Protein AF-A0A7S1A9F2-F1 (afdb_monomer_lite)

Sequence (262 aa):
MRLRWRLSLAFILLQSLQWFPRGLAARVLTDTEDDGGAQGRLPWLNVSDLDALEVPGVAVDVPYRSALQELFTFPERRPFMTNLLVATVKTSFADVVVQVSLKVGASKVFDLRRTVVFALFGFLYIGVVEWLIYVRFFSWMCPHAVAFANEPWDLKLDDSFGQMDLAKQILFDNLVHYTCIYYPVFYTLKGLIQGGRVSVVEGLQQYARHFTEDNLLVWAIWLPGDVIVFSVPMWLRMLVNHGISFMWTMMLSYLRGDLENK

Secondary structure (DSSP, 8-state):
--SSHHHHHHHHHHHHGGGS-TTHHHHTTS------------TT--HHHHHTTPPTTTS-----SSHHHHHHTHHHH-HHHHHHHHHHHHHHHHHHHHHHHHHTTS-PPP-HHHHHHHHHHIIIIIIIIHHIIIIIIHHHH-TTHHHHHHS-HHHHTT-HHHHHHHHHHHHHIIIIIIIIIIHHHHHHHHHHHTT----HHHHHHHHHHTHHHHHHHHHHHHHHHHHHHHHS-HHHHHHHHHHHHHHHHHHHHHHHHHHT--

Structure (mmCIF, N/CA/C/O backbone):
data_AF-A0A7S1A9F2-F1
#
_entry.id   AF-A0A7S1A9F2-F1
#
loop_
_atom_site.group_PDB
_atom_site.id
_atom_site.type_symbol
_atom_site.label_atom_id
_atom_site.label_alt_id
_atom_site.label_comp_id
_atom_site.label_asym_id
_atom_site.label_entity_id
_atom_site.label_seq_id
_atom_site.pdbx_PDB_ins_code
_atom_site.Cartn_x
_atom_site.Cartn_y
_atom_site.Cartn_z
_atom_site.occupancy
_atom_site.B_iso_or_equiv
_atom_site.auth_seq_id
_atom_site.auth_comp_id
_atom_site.auth_asym_id
_atom_site.auth_atom_id
_atom_site.pdbx_PDB_model_num
ATOM 1 N N . MET A 1 1 ? -27.576 22.612 12.116 1.00 41.78 1 MET A N 1
ATOM 2 C CA . MET A 1 1 ? -26.406 22.022 12.819 1.00 41.78 1 MET A CA 1
ATOM 3 C C . MET A 1 1 ? -25.889 20.707 12.182 1.00 41.78 1 MET A C 1
ATOM 5 O O . MET A 1 1 ? -25.328 19.875 12.879 1.00 41.78 1 MET A O 1
ATOM 9 N N . ARG A 1 2 ? -26.031 20.507 10.855 1.00 39.06 2 ARG A N 1
ATOM 10 C CA . ARG A 1 2 ? -25.594 19.292 10.117 1.00 39.06 2 ARG A CA 1
ATOM 11 C C . ARG A 1 2 ? -24.382 19.520 9.191 1.00 39.06 2 ARG A C 1
ATOM 13 O O . ARG A 1 2 ? -23.895 18.578 8.584 1.00 39.06 2 ARG A O 1
ATOM 20 N N . LEU A 1 3 ? -23.875 20.754 9.110 1.00 32.38 3 LEU A N 1
ATOM 21 C CA . LEU A 1 3 ? -22.853 21.155 8.133 1.00 32.38 3 LEU A CA 1
ATOM 22 C C . LEU A 1 3 ? -21.403 21.075 8.660 1.00 32.38 3 LEU A C 1
ATOM 24 O O . LEU A 1 3 ? -20.472 21.058 7.866 1.00 32.38 3 LEU A O 1
ATOM 28 N N . ARG A 1 4 ? -21.190 20.950 9.982 1.00 36.59 4 ARG A N 1
ATOM 29 C CA . ARG A 1 4 ? -19.835 20.897 10.581 1.00 36.59 4 ARG A CA 1
ATOM 30 C C . ARG A 1 4 ? -19.111 19.552 10.385 1.00 36.59 4 ARG A C 1
ATOM 32 O O . ARG A 1 4 ? -17.893 19.524 10.450 1.00 36.59 4 ARG A O 1
ATOM 39 N N . TRP A 1 5 ? -19.828 18.466 10.074 1.00 36.69 5 TRP A N 1
ATOM 40 C CA . TRP A 1 5 ? -19.262 17.111 9.929 1.00 36.69 5 TRP A CA 1
ATOM 41 C C . TRP A 1 5 ? -18.556 16.856 8.591 1.00 36.69 5 TRP A C 1
ATOM 43 O O . TRP A 1 5 ? -17.644 16.038 8.528 1.00 36.69 5 TRP A O 1
ATOM 53 N N . ARG A 1 6 ? -18.941 17.573 7.526 1.00 42.41 6 ARG A N 1
ATOM 54 C CA . ARG A 1 6 ? -18.273 17.473 6.214 1.00 42.41 6 ARG A CA 1
ATOM 55 C C . ARG A 1 6 ? -16.871 18.081 6.231 1.00 42.41 6 ARG A C 1
ATOM 57 O O . ARG A 1 6 ? -16.019 17.666 5.457 1.00 42.41 6 ARG A O 1
ATOM 64 N N . LEU A 1 7 ? -16.633 19.021 7.144 1.00 37.59 7 LEU A N 1
ATOM 65 C CA . LEU A 1 7 ? -15.351 19.695 7.261 1.00 37.59 7 LEU A CA 1
ATOM 66 C C . LEU A 1 7 ? -14.318 18.843 7.998 1.00 37.59 7 LEU A C 1
ATOM 68 O O . LEU A 1 7 ? -13.168 18.935 7.634 1.00 37.59 7 LEU A O 1
ATOM 72 N N . SER A 1 8 ? -14.670 17.968 8.945 1.00 43.78 8 SER A N 1
ATOM 73 C CA . SER A 1 8 ? -13.662 17.235 9.739 1.00 43.78 8 SER A CA 1
ATOM 74 C C . SER A 1 8 ? -12.896 16.160 8.955 1.00 43.78 8 SER A C 1
ATOM 76 O O . SER A 1 8 ? -11.691 16.031 9.129 1.00 43.78 8 SER A O 1
ATOM 78 N N . LEU A 1 9 ? -13.561 15.431 8.053 1.00 39.44 9 LEU A N 1
ATOM 79 C CA . LEU A 1 9 ? -12.912 14.444 7.172 1.00 39.44 9 LEU A CA 1
ATOM 80 C C . LEU A 1 9 ? -12.080 15.133 6.085 1.00 39.44 9 LEU A C 1
ATOM 82 O O . LEU A 1 9 ? -10.932 14.764 5.855 1.00 39.44 9 LEU A O 1
ATOM 86 N N . ALA A 1 10 ? -12.633 16.195 5.490 1.00 38.78 10 ALA A N 1
ATOM 87 C CA . ALA A 1 10 ? -11.897 17.051 4.571 1.00 38.78 10 ALA A CA 1
ATOM 88 C C . ALA A 1 10 ? -10.712 17.729 5.267 1.00 38.78 10 ALA A C 1
ATOM 90 O O . ALA A 1 10 ? -9.678 17.859 4.644 1.00 38.78 10 ALA A O 1
ATOM 91 N N . PHE A 1 11 ? -10.827 18.109 6.543 1.00 38.91 11 PHE A N 1
ATOM 92 C CA . PHE A 1 11 ? -9.789 18.784 7.325 1.00 38.91 11 PHE A CA 1
ATOM 93 C C . PHE A 1 11 ? -8.652 17.843 7.716 1.00 38.91 11 PHE A C 1
ATOM 95 O O . PHE A 1 11 ? -7.506 18.258 7.650 1.00 38.91 11 PHE A O 1
ATOM 102 N N . ILE A 1 12 ? -8.933 16.579 8.048 1.00 46.31 12 ILE A N 1
ATOM 103 C CA . ILE A 1 12 ? -7.890 15.569 8.294 1.00 46.31 12 ILE A CA 1
ATOM 104 C C . ILE A 1 12 ? -7.143 15.248 6.988 1.00 46.31 12 ILE A C 1
ATOM 106 O O . ILE A 1 12 ? -5.915 15.231 6.980 1.00 46.31 12 ILE A O 1
ATOM 110 N N . LEU A 1 13 ? -7.861 15.116 5.865 1.00 41.31 13 LEU A N 1
ATOM 111 C CA . LEU A 1 13 ? -7.251 14.949 4.538 1.00 41.31 13 LEU A CA 1
ATOM 112 C C . LEU A 1 13 ? -6.506 16.220 4.073 1.00 41.31 13 LEU A C 1
ATOM 114 O O . LEU A 1 13 ? -5.415 16.135 3.513 1.00 41.31 13 LEU A O 1
ATOM 118 N N . LEU A 1 14 ? -7.035 17.410 4.370 1.00 38.06 14 LEU A N 1
ATOM 119 C CA . LEU A 1 14 ? -6.396 18.704 4.113 1.00 38.06 14 LEU A CA 1
ATOM 120 C C . LEU A 1 14 ? -5.155 18.895 4.982 1.00 38.06 14 LEU A C 1
ATOM 122 O O . LEU A 1 14 ? -4.194 19.470 4.496 1.00 38.06 14 LEU A O 1
ATOM 126 N N . GLN A 1 15 ? -5.136 18.410 6.225 1.00 36.72 15 GLN A N 1
ATOM 127 C CA . GLN A 1 15 ? -3.958 18.476 7.093 1.00 36.72 15 GLN A CA 1
ATOM 128 C C . GLN A 1 15 ? -2.834 17.553 6.613 1.00 36.72 15 GLN A C 1
ATOM 130 O O . GLN A 1 15 ? -1.675 17.954 6.672 1.00 36.72 15 GLN A O 1
ATOM 135 N N . SER A 1 16 ? -3.144 16.394 6.020 1.00 38.16 16 SER A N 1
ATOM 136 C CA . SER A 1 16 ? -2.140 15.608 5.279 1.00 38.16 16 SER A CA 1
ATOM 137 C C . SER A 1 16 ? -1.679 16.283 3.976 1.00 38.16 16 SER A C 1
ATOM 139 O O . SER A 1 16 ? -0.540 16.099 3.559 1.00 38.16 16 SER A O 1
ATOM 141 N N . LEU A 1 17 ? -2.517 17.129 3.364 1.00 33.00 17 LEU A N 1
ATOM 142 C CA . LEU A 1 17 ? -2.184 17.956 2.194 1.00 33.00 17 LEU A CA 1
ATOM 143 C C . LEU A 1 17 ? -1.463 19.275 2.547 1.00 33.00 17 LEU A C 1
ATOM 145 O O . LEU A 1 17 ? -1.000 19.973 1.653 1.00 33.00 17 LEU A O 1
ATOM 149 N N . GLN A 1 18 ? -1.322 19.644 3.824 1.00 31.33 18 GLN A N 1
ATOM 150 C CA . GLN A 1 18 ? -0.629 20.882 4.227 1.00 31.33 18 GLN A CA 1
ATOM 151 C C . GLN A 1 18 ? 0.899 20.811 4.067 1.00 31.33 18 GLN A C 1
ATOM 153 O O . GLN A 1 18 ? 1.564 21.844 4.115 1.00 31.33 18 GLN A O 1
ATOM 158 N N . TRP A 1 19 ? 1.441 19.618 3.806 1.00 35.00 19 TRP A N 1
ATOM 159 C CA . TRP A 1 19 ? 2.851 19.378 3.479 1.00 35.00 19 TRP A CA 1
ATOM 160 C C . TRP A 1 19 ? 3.163 19.472 1.971 1.00 35.00 19 TRP A C 1
ATOM 162 O O . TRP A 1 19 ? 4.293 19.227 1.553 1.00 35.00 19 TRP A O 1
ATOM 172 N N . PHE A 1 20 ? 2.184 19.842 1.136 1.00 31.92 20 PHE A N 1
ATOM 173 C CA . PHE A 1 20 ? 2.346 19.937 -0.318 1.00 31.92 20 PHE A CA 1
ATOM 174 C C . PHE A 1 20 ? 3.102 21.220 -0.737 1.00 31.92 20 PHE A C 1
ATOM 176 O O . PHE A 1 20 ? 2.749 22.316 -0.287 1.00 31.92 20 PHE A O 1
ATOM 183 N N . PRO A 1 21 ? 4.098 21.149 -1.643 1.00 33.22 21 PRO A N 1
ATOM 184 C CA . PRO A 1 21 ? 4.749 22.335 -2.195 1.00 33.22 21 PRO A CA 1
ATOM 185 C C . PRO A 1 21 ? 3.736 23.217 -2.940 1.00 33.22 21 PRO A C 1
ATOM 187 O O . PRO A 1 21 ? 3.105 22.787 -3.906 1.00 33.22 21 PRO A O 1
ATOM 190 N N . ARG A 1 22 ? 3.613 24.485 -2.527 1.00 34.59 22 ARG A N 1
ATOM 191 C CA . ARG A 1 22 ? 2.654 25.477 -3.065 1.00 34.59 22 ARG A CA 1
ATOM 192 C C . ARG A 1 22 ? 2.805 25.785 -4.568 1.00 34.59 22 ARG A C 1
ATOM 194 O O . ARG A 1 22 ? 1.961 26.476 -5.127 1.00 34.59 22 ARG A O 1
ATOM 201 N N . GLY A 1 23 ? 3.846 25.274 -5.229 1.00 33.78 23 GLY A N 1
ATOM 202 C CA . GLY A 1 23 ? 4.136 25.529 -6.644 1.00 33.78 23 GLY A CA 1
ATOM 203 C C . GLY A 1 23 ? 3.203 24.836 -7.646 1.00 33.78 23 GLY A C 1
ATOM 204 O O . GLY A 1 23 ? 3.145 25.267 -8.793 1.00 33.78 23 GLY A O 1
ATOM 205 N N . LEU A 1 24 ? 2.452 23.801 -7.244 1.00 35.72 24 LEU A N 1
ATOM 206 C CA . LEU A 1 24 ? 1.606 23.036 -8.176 1.00 35.72 24 LEU A CA 1
ATOM 207 C C . LEU A 1 24 ? 0.310 23.772 -8.570 1.00 35.72 24 LEU A C 1
ATOM 209 O O . LEU A 1 24 ? -0.165 23.618 -9.689 1.00 35.72 24 LEU A O 1
ATOM 213 N N . ALA A 1 25 ? -0.231 24.618 -7.686 1.00 33.03 25 ALA A N 1
ATOM 214 C CA . ALA A 1 25 ? -1.463 25.371 -7.951 1.00 33.03 25 ALA A CA 1
ATOM 215 C C . ALA A 1 25 ? -1.279 26.484 -9.001 1.00 33.03 25 ALA A C 1
ATOM 217 O O . ALA A 1 25 ? -2.242 26.887 -9.644 1.00 33.03 25 ALA A O 1
ATOM 218 N N . ALA A 1 26 ? -0.047 26.966 -9.193 1.00 32.66 26 ALA A N 1
ATOM 219 C CA . ALA A 1 26 ? 0.247 28.057 -10.118 1.00 32.66 26 ALA A CA 1
ATOM 220 C C . ALA A 1 26 ? 0.382 27.602 -11.583 1.00 32.66 26 ALA A C 1
ATOM 222 O O . ALA A 1 26 ? 0.171 28.413 -12.475 1.00 32.66 26 ALA A O 1
ATOM 223 N N . ARG A 1 27 ? 0.699 26.322 -11.840 1.00 38.97 27 ARG A N 1
ATOM 224 C CA . ARG A 1 27 ? 0.840 25.778 -13.207 1.00 38.97 27 ARG A CA 1
ATOM 225 C C . ARG A 1 27 ? -0.465 25.269 -13.817 1.00 38.97 27 ARG A C 1
ATOM 227 O O . ARG A 1 27 ? -0.588 25.238 -15.028 1.00 38.97 27 ARG A O 1
ATOM 234 N N . VAL A 1 28 ? -1.450 24.912 -12.993 1.00 38.84 28 VAL A N 1
ATOM 235 C CA . VAL A 1 28 ? -2.766 24.441 -13.471 1.00 38.84 28 VAL A CA 1
ATOM 236 C C . VAL A 1 28 ? -3.613 25.584 -14.050 1.00 38.84 28 VAL A C 1
ATOM 238 O O . VAL A 1 28 ? -4.540 25.340 -14.811 1.00 38.84 28 VAL A O 1
ATOM 241 N N . LEU A 1 29 ? -3.294 26.842 -13.729 1.00 35.78 29 LEU A N 1
ATOM 242 C CA . LEU A 1 29 ? -4.055 28.008 -14.192 1.00 35.78 29 LEU A CA 1
ATOM 243 C C . LEU A 1 29 ? -3.503 28.652 -15.475 1.00 35.78 29 LEU A C 1
ATOM 245 O O . LEU A 1 29 ? -4.074 29.642 -15.921 1.00 35.78 29 LEU A O 1
ATOM 249 N N . THR A 1 30 ? -2.414 28.135 -16.055 1.00 41.16 30 THR A N 1
ATOM 250 C CA . THR A 1 30 ? -1.749 28.765 -17.213 1.00 41.16 30 THR A CA 1
ATOM 251 C C . THR A 1 30 ? -1.893 28.018 -18.537 1.00 41.16 30 THR A C 1
ATOM 253 O O . THR A 1 30 ? -1.612 28.623 -19.562 1.00 41.16 30 THR A O 1
ATOM 256 N N . ASP A 1 31 ? -2.378 26.772 -18.551 1.00 40.28 31 ASP A N 1
ATOM 257 C CA . ASP A 1 31 ? -2.400 25.933 -19.768 1.00 40.28 31 ASP A CA 1
ATOM 258 C C . ASP A 1 31 ? -3.814 25.738 -20.353 1.00 40.28 31 ASP A C 1
ATOM 260 O O . ASP A 1 31 ? -4.145 24.686 -20.894 1.00 40.28 31 ASP A O 1
ATOM 264 N N . THR A 1 32 ? -4.678 26.755 -20.259 1.00 43.06 32 THR A N 1
ATOM 265 C CA . THR A 1 32 ? -5.979 26.762 -20.953 1.00 43.06 32 THR A CA 1
ATOM 266 C C . THR A 1 32 ? -5.953 27.661 -22.180 1.00 43.06 32 THR A C 1
ATOM 268 O O . THR A 1 32 ? -6.736 28.601 -22.237 1.00 43.06 32 THR A O 1
ATOM 271 N N . GLU A 1 33 ? -5.086 27.389 -23.153 1.00 42.94 33 GLU A N 1
ATOM 272 C CA . GLU A 1 33 ? -5.258 27.880 -24.524 1.00 42.94 33 GLU A CA 1
ATOM 273 C C . GLU A 1 33 ? -4.683 26.862 -25.532 1.00 42.94 33 GLU A C 1
ATOM 275 O O . GLU A 1 33 ? -3.535 26.441 -25.431 1.00 42.94 33 GLU A O 1
ATOM 280 N N . ASP A 1 34 ? -5.548 26.514 -26.486 1.00 42.94 34 ASP A N 1
ATOM 281 C CA . ASP A 1 34 ? -5.364 25.834 -27.776 1.00 42.94 34 ASP A CA 1
ATOM 282 C C . ASP A 1 34 ? -5.536 24.307 -27.995 1.00 42.94 34 ASP A C 1
ATOM 284 O O . ASP A 1 34 ? -4.910 23.439 -27.393 1.00 42.94 34 ASP A O 1
ATOM 288 N N . ASP A 1 35 ? -6.393 24.077 -29.004 1.00 43.03 35 ASP A N 1
ATOM 289 C CA . ASP A 1 35 ? -6.530 22.986 -29.975 1.00 43.03 35 ASP A CA 1
ATOM 290 C C . ASP A 1 35 ? -7.232 21.649 -29.646 1.00 43.03 35 ASP A C 1
ATOM 292 O O . ASP A 1 35 ? -6.655 20.619 -29.311 1.00 43.03 35 ASP A O 1
ATOM 296 N N . GLY A 1 36 ? -8.542 21.640 -29.940 1.00 44.19 36 GLY A N 1
ATOM 297 C CA . GLY A 1 36 ? -9.021 21.075 -31.212 1.00 44.19 36 GLY A CA 1
ATOM 298 C C . GLY A 1 36 ? -8.914 19.559 -31.426 1.00 44.19 36 GLY A C 1
ATOM 299 O O . GLY A 1 36 ? -8.034 19.081 -32.133 1.00 44.19 36 GLY A O 1
ATOM 300 N N . GLY A 1 37 ? -9.910 18.795 -30.965 1.00 33.41 37 GLY A N 1
ATOM 301 C CA . GLY A 1 37 ? -10.076 17.399 -31.386 1.00 33.41 37 GLY A CA 1
ATOM 302 C C . GLY A 1 37 ? -11.261 16.699 -30.732 1.00 33.41 37 GLY A C 1
ATOM 303 O O . GLY A 1 37 ? -11.268 16.436 -29.534 1.00 33.41 37 GLY A O 1
ATOM 304 N N . ALA A 1 38 ? -12.286 16.390 -31.524 1.00 46.47 38 ALA A N 1
ATOM 305 C CA . ALA A 1 38 ? -13.518 15.761 -31.072 1.00 46.47 38 ALA A CA 1
ATOM 306 C C . ALA A 1 38 ? -13.292 14.355 -30.480 1.00 46.47 38 ALA A C 1
ATOM 308 O O . ALA A 1 38 ? -13.023 13.396 -31.199 1.00 46.47 38 ALA A O 1
ATOM 309 N N . GLN A 1 39 ? -13.514 14.211 -29.175 1.00 39.78 39 GLN A N 1
ATOM 310 C CA . GLN A 1 39 ? -13.871 12.945 -28.537 1.00 39.78 39 GLN A CA 1
ATOM 311 C C . GLN A 1 39 ? -14.808 13.259 -27.378 1.00 39.78 39 GLN A C 1
ATOM 313 O O . GLN A 1 39 ? -14.439 13.986 -26.461 1.00 39.78 39 GLN A O 1
ATOM 318 N N . GLY A 1 40 ? -16.035 12.736 -27.442 1.00 39.56 40 GLY A N 1
ATOM 319 C CA . GLY A 1 40 ? -17.038 12.886 -26.391 1.00 39.56 40 GLY A CA 1
ATOM 320 C C . GLY A 1 40 ? -16.535 12.307 -25.070 1.00 39.56 40 GLY A C 1
ATOM 321 O O . GLY A 1 40 ? -16.715 11.125 -24.799 1.00 39.56 40 GLY A O 1
ATOM 322 N N . ARG A 1 41 ? -15.886 13.144 -24.260 1.00 41.22 41 ARG A N 1
ATOM 323 C CA . ARG A 1 41 ? -15.485 12.855 -22.883 1.00 41.22 41 ARG A CA 1
ATOM 324 C C . ARG A 1 41 ? -16.373 13.663 -21.952 1.00 41.22 41 ARG A C 1
ATOM 326 O O . ARG A 1 41 ? -16.668 14.828 -22.208 1.00 41.22 41 ARG A O 1
ATOM 333 N N . LEU A 1 42 ? -16.823 13.021 -20.881 1.00 44.06 42 LEU A N 1
ATOM 334 C CA . LEU A 1 42 ? -17.590 13.665 -19.822 1.00 44.06 42 LEU A CA 1
ATOM 335 C C . LEU A 1 42 ? -16.733 14.804 -19.219 1.00 44.06 42 LEU A C 1
ATOM 337 O O . LEU A 1 42 ? -15.655 14.524 -18.701 1.00 44.06 42 LEU A O 1
ATOM 341 N N . PRO A 1 43 ? -17.180 16.072 -19.271 1.00 45.88 43 PRO A N 1
ATOM 342 C CA . PRO A 1 43 ? -16.323 17.256 -19.099 1.00 45.88 43 PRO A CA 1
ATOM 343 C C . PRO A 1 43 ? -15.828 17.527 -17.665 1.00 45.88 43 PRO A C 1
ATOM 345 O O . PRO A 1 43 ? -15.232 18.566 -17.411 1.00 45.88 43 PRO A O 1
ATOM 348 N N . TRP A 1 44 ? -16.074 16.625 -16.714 1.00 53.88 44 TRP A N 1
ATOM 349 C CA . TRP A 1 44 ? -15.727 16.802 -15.296 1.00 53.88 44 TRP A CA 1
ATOM 350 C C . TRP A 1 44 ? -14.744 15.750 -14.754 1.00 53.88 44 TRP A C 1
ATOM 352 O O . TRP A 1 44 ? -14.365 15.817 -13.589 1.00 53.88 44 TRP A O 1
ATOM 362 N N . LEU A 1 45 ? -14.308 14.799 -15.587 1.00 44.22 45 LEU A N 1
ATOM 363 C CA . LEU A 1 45 ? -13.230 13.851 -15.283 1.00 44.22 45 LEU A CA 1
ATOM 364 C C . LEU A 1 45 ? -12.306 13.788 -16.498 1.00 44.22 45 LEU A C 1
ATOM 366 O O . LEU A 1 45 ? -12.459 12.930 -17.371 1.00 44.22 45 LEU A O 1
ATOM 370 N N . ASN A 1 46 ? -11.370 14.731 -16.585 1.00 49.34 46 ASN A N 1
ATOM 371 C CA . ASN A 1 46 ? -10.353 14.670 -17.618 1.00 49.34 46 ASN A CA 1
ATOM 372 C C . ASN A 1 46 ? -9.329 13.606 -17.204 1.00 49.34 46 ASN A C 1
ATOM 374 O O . ASN A 1 46 ? -8.581 13.781 -16.248 1.00 49.34 46 ASN A O 1
ATOM 378 N N . VAL A 1 47 ? -9.339 12.457 -17.885 1.00 54.25 47 VAL A N 1
ATOM 379 C CA . VAL A 1 47 ? -8.428 11.330 -17.597 1.00 54.25 47 VAL A CA 1
ATOM 380 C C . VAL A 1 47 ? -6.958 11.767 -17.682 1.00 54.25 47 VAL A C 1
ATOM 382 O O . VAL A 1 47 ? -6.130 11.248 -16.944 1.00 54.25 47 VAL A O 1
ATOM 385 N N . SER A 1 48 ? -6.655 12.790 -18.484 1.00 58.09 48 SER A N 1
ATOM 386 C CA . SER A 1 48 ? -5.327 13.410 -18.578 1.00 58.09 48 SER A CA 1
ATOM 387 C C . SER A 1 48 ? -4.805 13.971 -17.250 1.00 58.09 48 SER A C 1
ATOM 389 O O . SER A 1 48 ? -3.600 13.982 -17.025 1.00 58.09 48 SER A O 1
ATOM 391 N N . ASP A 1 49 ? -5.687 14.402 -16.344 1.00 64.12 49 ASP A N 1
ATOM 392 C CA . ASP A 1 49 ? -5.273 14.901 -15.025 1.00 64.12 49 ASP A CA 1
ATOM 393 C C . ASP A 1 49 ? -4.870 13.750 -14.092 1.00 64.12 49 ASP A C 1
ATOM 395 O O . ASP A 1 49 ? -4.086 13.939 -13.161 1.00 64.12 49 ASP A O 1
ATOM 399 N N . LEU A 1 50 ? -5.381 12.540 -14.348 1.00 60.19 50 LEU A N 1
ATOM 400 C CA . LEU A 1 50 ? -4.941 11.325 -13.661 1.00 60.19 50 LEU A CA 1
ATOM 401 C C . LEU A 1 50 ? -3.603 10.833 -14.222 1.00 60.19 50 LEU A C 1
ATOM 403 O O . LEU A 1 50 ? -2.779 10.346 -13.452 1.00 60.19 50 LEU A O 1
ATOM 407 N N . ASP A 1 51 ? -3.350 11.041 -15.517 1.00 61.09 51 ASP A N 1
ATOM 408 C CA . ASP A 1 51 ? -2.055 10.752 -16.149 1.00 61.09 51 ASP A CA 1
ATOM 409 C C . ASP A 1 51 ? -0.931 11.615 -15.540 1.00 61.09 51 ASP A C 1
ATOM 411 O O . ASP A 1 51 ? 0.203 11.163 -15.402 1.00 61.09 51 ASP A O 1
ATOM 415 N N . ALA A 1 52 ? -1.241 12.824 -15.053 1.00 63.38 52 ALA A N 1
ATOM 416 C CA . ALA A 1 52 ? -0.285 13.669 -14.325 1.00 63.38 52 ALA A CA 1
ATOM 417 C C . ALA A 1 52 ? 0.177 13.080 -12.969 1.00 63.38 52 ALA A C 1
ATOM 419 O O . ALA A 1 52 ? 1.172 13.538 -12.391 1.00 63.38 52 ALA A O 1
ATOM 420 N N . LEU A 1 53 ? -0.541 12.080 -12.439 1.00 65.69 53 LEU A N 1
ATOM 421 C CA . LEU A 1 53 ? -0.161 11.329 -11.238 1.00 65.69 53 LEU A CA 1
ATOM 422 C C . LEU A 1 53 ? 0.687 10.088 -11.552 1.00 65.69 53 LEU A C 1
ATOM 424 O O . LEU A 1 53 ? 1.200 9.464 -10.615 1.00 65.69 53 LEU A O 1
ATOM 428 N N . GLU A 1 54 ? 0.851 9.731 -12.826 1.00 68.94 54 GLU A N 1
ATOM 429 C CA . GLU A 1 54 ? 1.700 8.621 -13.245 1.00 68.94 54 GLU A CA 1
ATOM 430 C C . GLU A 1 54 ? 3.171 9.059 -13.300 1.00 68.94 54 GLU A C 1
ATOM 432 O O . GLU A 1 54 ? 3.523 10.151 -13.751 1.00 68.94 54 GLU A O 1
ATOM 437 N N . VAL A 1 55 ? 4.057 8.209 -12.777 1.00 74.75 55 VAL A N 1
ATOM 438 C CA . VAL A 1 55 ? 5.510 8.417 -12.837 1.00 74.75 55 VAL A CA 1
ATOM 439 C C . VAL A 1 55 ? 6.047 7.642 -14.049 1.00 74.75 55 VAL A C 1
ATOM 441 O O . VAL A 1 55 ? 5.631 6.498 -14.257 1.00 74.75 55 VAL A O 1
ATOM 444 N N . PRO A 1 56 ? 6.961 8.217 -14.857 1.00 78.00 56 PRO A N 1
ATOM 445 C CA . PRO A 1 56 ? 7.560 7.504 -15.983 1.00 78.00 56 PRO A CA 1
ATOM 446 C C . PRO A 1 56 ? 8.171 6.163 -15.550 1.00 78.00 56 PRO A C 1
ATOM 448 O O . PRO A 1 56 ? 8.858 6.093 -14.533 1.00 78.00 56 PRO A O 1
ATOM 451 N N . GLY A 1 57 ? 7.920 5.098 -16.316 1.00 76.38 57 GLY A N 1
ATOM 452 C CA . GLY A 1 57 ? 8.399 3.743 -16.006 1.00 76.38 57 GLY A CA 1
ATOM 453 C C . GLY A 1 57 ? 7.505 2.931 -15.056 1.00 76.38 57 GLY A C 1
ATOM 454 O O . GLY A 1 57 ? 7.857 1.800 -14.720 1.00 76.38 57 GLY A O 1
ATOM 455 N N . VAL A 1 58 ? 6.359 3.483 -14.635 1.00 81.88 58 VAL A N 1
ATOM 456 C CA . VAL A 1 58 ? 5.322 2.754 -13.882 1.00 81.88 58 VAL A CA 1
ATOM 457 C C . VAL A 1 58 ? 4.325 2.075 -14.820 1.00 81.88 58 VAL A C 1
ATOM 459 O O . VAL A 1 58 ? 4.058 0.892 -14.649 1.00 81.88 58 VAL A O 1
ATOM 462 N N . ALA A 1 59 ? 3.769 2.809 -15.787 1.00 86.19 59 ALA A N 1
ATOM 463 C CA . ALA A 1 59 ? 2.851 2.270 -16.789 1.00 86.19 59 ALA A CA 1
ATOM 464 C C . ALA A 1 59 ? 3.623 1.669 -17.973 1.00 86.19 59 ALA A C 1
ATOM 466 O O . ALA A 1 59 ? 4.682 2.173 -18.356 1.00 86.19 59 ALA A O 1
ATOM 467 N N . VAL A 1 60 ? 3.083 0.595 -18.550 1.00 86.44 60 VAL A N 1
ATOM 468 C CA . VAL A 1 60 ? 3.669 -0.118 -19.689 1.00 86.44 60 VAL A CA 1
ATOM 469 C C . VAL A 1 60 ? 2.711 -0.055 -20.874 1.00 86.44 60 VAL A C 1
ATOM 471 O O . VAL A 1 60 ? 1.560 -0.487 -20.786 1.00 86.44 60 VAL A O 1
ATOM 474 N N . ASP A 1 61 ? 3.200 0.441 -22.009 1.00 85.06 61 ASP A N 1
ATOM 475 C CA . ASP A 1 61 ? 2.438 0.486 -23.257 1.00 85.06 61 ASP A CA 1
ATOM 476 C C . ASP A 1 61 ? 2.407 -0.891 -23.930 1.00 85.06 61 ASP A C 1
ATOM 478 O O . ASP A 1 61 ? 3.255 -1.239 -24.754 1.00 85.06 61 ASP A O 1
ATOM 482 N N . VAL A 1 62 ? 1.402 -1.695 -23.574 1.00 87.56 62 VAL A N 1
ATOM 483 C CA . VAL A 1 62 ? 1.201 -3.032 -24.148 1.00 87.56 62 VAL A CA 1
ATOM 484 C C . VAL A 1 62 ? 0.145 -2.998 -25.263 1.00 87.56 62 VAL A C 1
ATOM 486 O O . VAL A 1 62 ? -1.011 -2.639 -25.008 1.00 87.56 62 VAL A O 1
ATOM 489 N N . PRO A 1 63 ? 0.480 -3.397 -26.506 1.00 86.62 63 PRO A N 1
ATOM 490 C CA . PRO A 1 63 ? -0.498 -3.476 -27.584 1.00 86.62 63 PRO A CA 1
ATOM 491 C C . PRO A 1 63 ? -1.479 -4.634 -27.356 1.00 86.62 63 PRO A C 1
ATOM 493 O O . PRO A 1 63 ? -1.106 -5.719 -26.916 1.00 86.62 63 PRO A O 1
ATOM 496 N N . TYR A 1 64 ? -2.743 -4.431 -27.724 1.00 88.50 64 TYR A N 1
ATOM 497 C CA . TYR A 1 64 ? -3.805 -5.432 -27.615 1.00 88.50 64 TYR A CA 1
ATOM 498 C C . TYR A 1 64 ? -4.588 -5.510 -28.927 1.00 88.50 64 TYR A C 1
ATOM 500 O O . TYR A 1 64 ? -4.716 -4.525 -29.653 1.00 88.50 64 TYR A O 1
ATOM 508 N N . ARG A 1 65 ? -5.092 -6.703 -29.258 1.00 88.00 65 ARG A N 1
ATOM 509 C CA . ARG A 1 65 ? -5.869 -6.953 -30.487 1.00 88.00 65 ARG A CA 1
ATOM 510 C C . ARG A 1 65 ? -7.292 -7.442 -30.211 1.00 88.00 65 ARG A C 1
ATOM 512 O O . ARG A 1 65 ? -8.070 -7.605 -31.143 1.00 88.00 65 ARG A O 1
ATOM 519 N N . SER A 1 66 ? -7.630 -7.707 -28.950 1.00 92.94 66 SER A N 1
ATOM 520 C CA . SER A 1 66 ? -8.930 -8.244 -28.531 1.00 92.94 66 SER A CA 1
ATOM 521 C C . SER A 1 66 ? -9.369 -7.663 -27.188 1.00 92.94 66 SER A C 1
ATOM 523 O O . SER A 1 66 ? -8.525 -7.254 -26.393 1.00 92.94 66 SER A O 1
ATOM 525 N N . ALA A 1 67 ? -10.676 -7.692 -26.908 1.00 88.81 67 ALA A N 1
ATOM 526 C CA . ALA A 1 67 ? -11.244 -7.195 -25.650 1.00 88.81 67 ALA A CA 1
ATOM 527 C C . ALA A 1 67 ? -10.744 -7.968 -24.413 1.00 88.81 67 ALA A C 1
ATOM 529 O O . ALA A 1 67 ? -10.550 -7.386 -23.350 1.00 88.81 67 ALA A O 1
ATOM 530 N N . LEU A 1 68 ? -10.481 -9.275 -24.541 1.00 87.94 68 LEU A N 1
ATOM 531 C CA . LEU A 1 68 ? -9.876 -10.051 -23.452 1.00 87.94 68 LEU A CA 1
ATOM 532 C C . LEU A 1 68 ? -8.440 -9.605 -23.174 1.00 87.94 68 LEU A C 1
ATOM 534 O O . LEU A 1 68 ? -8.072 -9.418 -22.019 1.00 87.94 68 LEU A O 1
ATOM 538 N N . GLN A 1 69 ? -7.635 -9.401 -24.220 1.00 85.94 69 GLN A N 1
ATOM 539 C CA . GLN A 1 69 ? -6.281 -8.868 -24.054 1.00 85.94 69 GLN A CA 1
ATOM 540 C C . GLN A 1 69 ? -6.307 -7.457 -23.472 1.00 85.94 69 GLN A C 1
ATOM 542 O O . GLN A 1 69 ? -5.475 -7.145 -22.632 1.00 85.94 69 GLN A O 1
ATOM 547 N N . GLU A 1 70 ? -7.271 -6.629 -23.874 1.00 86.81 70 GLU A N 1
ATOM 548 C CA . GLU A 1 70 ? -7.475 -5.299 -23.305 1.00 86.81 70 GLU A CA 1
ATOM 549 C C . GLU A 1 70 ? -7.730 -5.363 -21.794 1.00 86.81 70 GLU A C 1
ATOM 551 O O . GLU A 1 70 ? -7.110 -4.622 -21.032 1.00 86.81 70 GLU A O 1
ATOM 556 N N . LEU A 1 71 ? -8.594 -6.281 -21.353 1.00 85.88 71 LEU A N 1
ATOM 557 C CA . LEU A 1 71 ? -8.892 -6.477 -19.938 1.00 85.88 71 LEU A CA 1
ATOM 558 C C . LEU A 1 71 ? -7.657 -6.937 -19.150 1.00 85.88 71 LEU A C 1
ATOM 560 O O . LEU A 1 71 ? -7.373 -6.388 -18.088 1.00 85.88 71 LEU A O 1
ATOM 564 N N . PHE A 1 72 ? -6.906 -7.916 -19.663 1.00 86.94 72 PHE A N 1
ATOM 565 C CA . PHE A 1 72 ? -5.742 -8.464 -18.959 1.00 86.94 72 PHE A CA 1
ATOM 566 C C . PHE A 1 72 ? -4.544 -7.511 -18.910 1.00 86.94 72 PHE A C 1
ATOM 568 O O . PHE A 1 72 ? -3.815 -7.526 -17.926 1.00 86.94 72 PHE A O 1
ATOM 575 N N . THR A 1 73 ? -4.355 -6.657 -19.919 1.00 88.81 73 THR A N 1
ATOM 576 C CA . THR A 1 73 ? -3.271 -5.655 -19.937 1.00 88.81 73 THR A CA 1
ATOM 577 C C . THR A 1 73 ? -3.681 -4.323 -19.310 1.00 88.81 73 THR A C 1
ATOM 579 O O . THR A 1 73 ? -2.885 -3.388 -19.256 1.00 88.81 73 THR A O 1
ATOM 582 N N . PHE A 1 74 ? -4.931 -4.182 -18.856 1.00 88.56 74 PHE A N 1
ATOM 583 C CA . PHE A 1 74 ? -5.408 -2.952 -18.223 1.00 88.56 74 PHE A CA 1
ATOM 584 C C . PHE A 1 74 ? -4.588 -2.552 -16.977 1.00 88.56 74 PHE A C 1
ATOM 586 O O . PHE A 1 74 ? -4.224 -1.379 -16.891 1.00 88.56 74 PHE A O 1
ATOM 593 N N . PRO A 1 75 ? -4.216 -3.475 -16.063 1.00 89.56 75 PRO A N 1
ATOM 594 C CA . PRO A 1 75 ? -3.362 -3.153 -14.918 1.00 89.56 75 PRO A CA 1
ATOM 595 C C . PRO A 1 75 ? -1.998 -2.576 -15.280 1.00 89.56 75 PRO A C 1
ATOM 597 O O . PRO A 1 75 ? -1.525 -1.663 -14.613 1.00 89.56 75 PRO A O 1
ATOM 600 N N . GLU A 1 76 ? -1.389 -3.091 -16.346 1.00 89.25 76 GLU A N 1
ATOM 601 C CA . GLU A 1 76 ? -0.071 -2.662 -16.819 1.00 89.25 76 GLU A CA 1
ATOM 602 C C . GLU A 1 76 ? -0.132 -1.273 -17.463 1.00 89.25 76 GLU A C 1
ATOM 604 O O . GLU A 1 76 ? 0.748 -0.444 -17.248 1.00 89.25 76 GLU A O 1
ATOM 609 N N . ARG A 1 77 ? -1.207 -0.998 -18.212 1.00 87.94 77 ARG A N 1
ATOM 610 C CA . ARG A 1 77 ? -1.394 0.265 -18.940 1.00 87.94 77 ARG A CA 1
ATOM 611 C C . ARG A 1 77 ? -1.911 1.401 -18.070 1.00 87.94 77 ARG A C 1
ATOM 613 O O . ARG A 1 77 ? -1.606 2.553 -18.339 1.00 87.94 77 ARG A O 1
ATOM 620 N N . ARG A 1 78 ? -2.756 1.092 -17.082 1.00 88.62 78 ARG A N 1
ATOM 621 C CA . ARG A 1 78 ? -3.421 2.068 -16.201 1.00 88.62 78 ARG A CA 1
ATOM 622 C C . ARG A 1 78 ? -3.294 1.641 -14.732 1.00 88.62 78 ARG A C 1
ATOM 624 O O . ARG A 1 78 ? -4.310 1.358 -14.077 1.00 88.62 78 ARG A O 1
ATOM 631 N N . PRO A 1 79 ? -2.065 1.574 -14.189 1.00 90.19 79 PRO A N 1
ATOM 632 C CA . PRO A 1 79 ? -1.817 1.061 -12.843 1.00 90.19 79 PRO A CA 1
ATOM 633 C C . PRO A 1 79 ? -2.469 1.926 -11.757 1.00 90.19 79 PRO A C 1
ATOM 635 O O . PRO A 1 79 ? -3.007 1.382 -10.792 1.00 90.19 79 PRO A O 1
ATOM 638 N N . PHE A 1 80 ? -2.538 3.251 -11.937 1.00 90.06 80 PHE A N 1
ATOM 639 C CA . PHE A 1 80 ? -3.218 4.138 -10.987 1.00 90.06 80 PHE A CA 1
ATOM 640 C C . PHE A 1 80 ? -4.730 3.881 -10.920 1.00 90.06 80 PHE A C 1
ATOM 642 O O . PHE A 1 80 ? -5.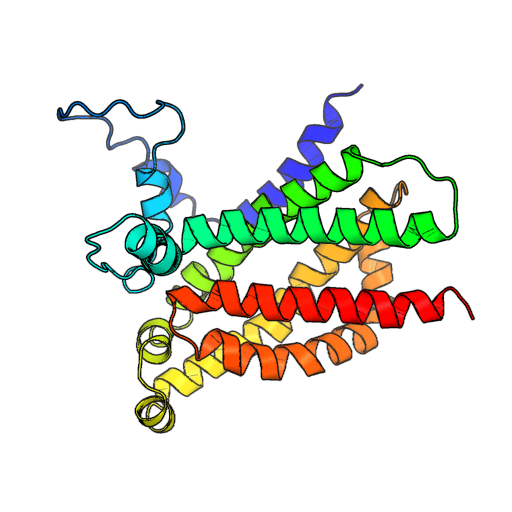303 3.725 -9.841 1.00 90.06 80 PHE A O 1
ATOM 649 N N . MET A 1 81 ? -5.393 3.788 -12.076 1.00 89.00 81 MET A N 1
ATOM 650 C CA . MET A 1 81 ? -6.832 3.501 -12.122 1.00 89.00 81 MET A CA 1
ATOM 651 C C . MET A 1 81 ? -7.135 2.120 -11.545 1.00 89.00 81 MET A C 1
ATOM 653 O O . MET A 1 81 ? -8.094 1.952 -10.792 1.00 89.00 81 MET A O 1
ATOM 657 N N . THR A 1 82 ? -6.292 1.141 -11.863 1.00 91.81 82 THR A N 1
ATOM 658 C CA . THR A 1 82 ? -6.399 -0.209 -11.310 1.00 91.81 82 THR A CA 1
ATOM 659 C C . THR A 1 82 ? -6.257 -0.187 -9.792 1.00 91.81 82 THR A C 1
ATOM 661 O O . THR A 1 82 ? -7.072 -0.800 -9.103 1.00 91.81 82 THR A O 1
ATOM 664 N N . ASN A 1 83 ? -5.304 0.582 -9.260 1.00 91.88 83 ASN A N 1
ATOM 665 C CA . ASN A 1 83 ? -5.144 0.791 -7.825 1.00 91.88 83 ASN A CA 1
ATOM 666 C C . ASN A 1 83 ? -6.422 1.347 -7.180 1.00 91.88 83 ASN A C 1
ATOM 668 O O . ASN A 1 83 ? -6.934 0.754 -6.232 1.00 91.88 83 ASN A O 1
ATOM 672 N N . LEU A 1 84 ? -6.980 2.437 -7.721 1.00 92.69 84 LEU A N 1
ATOM 673 C CA . LEU A 1 84 ? -8.215 3.048 -7.213 1.00 92.69 84 LEU A CA 1
ATOM 674 C C . LEU A 1 84 ? -9.385 2.056 -7.178 1.00 92.69 84 LEU A C 1
ATOM 676 O O . LEU A 1 84 ? -10.108 1.973 -6.179 1.00 92.69 84 LEU A O 1
ATOM 680 N N . LEU A 1 85 ? -9.576 1.306 -8.266 1.00 93.00 85 LEU A N 1
ATOM 681 C CA . LEU A 1 85 ? -10.658 0.333 -8.395 1.00 93.00 85 LEU A CA 1
ATOM 682 C C . LEU A 1 85 ? -10.489 -0.817 -7.404 1.00 93.00 85 LEU A C 1
ATOM 684 O O . LEU A 1 85 ? -11.408 -1.100 -6.633 1.00 93.00 85 LEU A O 1
ATOM 688 N N . VAL A 1 86 ? -9.311 -1.445 -7.383 1.00 93.56 86 VAL A N 1
ATOM 689 C CA . VAL A 1 86 ? -9.026 -2.579 -6.497 1.00 93.56 86 VAL A CA 1
ATOM 690 C C . VAL A 1 86 ? -9.122 -2.156 -5.039 1.00 93.56 86 VAL A C 1
ATOM 692 O O . VAL A 1 86 ? -9.777 -2.845 -4.263 1.00 93.56 86 VAL A O 1
ATOM 695 N N . ALA A 1 87 ? -8.562 -1.006 -4.662 1.00 91.31 87 ALA A N 1
ATOM 696 C CA . ALA A 1 87 ? -8.637 -0.490 -3.300 1.00 91.31 87 ALA A CA 1
ATOM 697 C C . ALA A 1 87 ? -10.089 -0.282 -2.839 1.00 91.31 87 ALA A C 1
ATOM 699 O O . ALA A 1 87 ? -10.472 -0.755 -1.768 1.00 91.31 87 ALA A O 1
ATOM 700 N N . THR A 1 88 ? -10.914 0.366 -3.666 1.00 92.00 88 THR A N 1
ATOM 701 C CA . THR A 1 88 ? -12.322 0.663 -3.353 1.00 92.00 88 THR A CA 1
ATOM 702 C C . THR A 1 88 ? -13.173 -0.606 -3.260 1.00 92.00 88 THR A C 1
ATOM 704 O O . THR A 1 88 ? -13.973 -0.772 -2.332 1.00 92.00 88 THR A O 1
ATOM 707 N N . VAL A 1 89 ? -13.005 -1.524 -4.217 1.00 93.12 89 VAL A N 1
ATOM 708 C CA . VAL A 1 89 ? -13.742 -2.795 -4.245 1.00 93.12 89 VAL A CA 1
ATOM 709 C C . VAL A 1 89 ? -13.304 -3.686 -3.085 1.00 93.12 89 VAL A C 1
ATOM 711 O O . VAL A 1 89 ? -14.156 -4.213 -2.378 1.00 93.12 89 VAL A O 1
ATOM 714 N N . LYS A 1 90 ? -11.998 -3.799 -2.816 1.00 90.88 90 LYS A N 1
ATOM 715 C CA . LYS A 1 90 ? -11.447 -4.593 -1.706 1.00 90.88 90 LYS A CA 1
ATOM 716 C C . LYS A 1 90 ? -12.023 -4.158 -0.364 1.00 90.88 90 LYS A C 1
ATOM 718 O O . LYS A 1 90 ? -12.485 -5.004 0.397 1.00 90.88 90 LYS A O 1
ATOM 723 N N . THR A 1 91 ? -11.990 -2.863 -0.046 1.00 86.19 91 THR A N 1
ATOM 724 C CA . THR A 1 91 ? -12.428 -2.389 1.277 1.00 86.19 91 THR A CA 1
ATOM 725 C C . THR A 1 91 ? -13.933 -2.500 1.467 1.00 86.19 91 THR A C 1
ATOM 727 O O . THR A 1 91 ? -14.381 -2.886 2.545 1.00 86.19 91 THR A O 1
ATOM 730 N N . SER A 1 92 ? -14.719 -2.198 0.430 1.00 88.50 92 SER A N 1
ATOM 731 C CA . SER A 1 92 ? -16.172 -2.373 0.473 1.00 88.50 92 SER A CA 1
ATOM 732 C C . SER A 1 92 ? -16.557 -3.850 0.577 1.00 88.50 92 SER A C 1
ATOM 734 O O . SER A 1 92 ? -17.403 -4.201 1.398 1.00 88.50 92 SER A O 1
ATOM 736 N N . PHE A 1 93 ? -15.888 -4.730 -0.172 1.00 89.00 93 PHE A N 1
ATOM 737 C CA . PHE A 1 93 ? -16.098 -6.173 -0.098 1.00 89.00 93 PHE A CA 1
ATOM 738 C C . PHE A 1 93 ? -15.725 -6.741 1.275 1.00 89.00 93 PHE A C 1
ATOM 740 O O . PHE A 1 93 ? -16.511 -7.488 1.855 1.00 89.00 93 PHE A O 1
ATOM 747 N N . ALA A 1 94 ? -14.579 -6.345 1.834 1.00 83.56 94 ALA A N 1
ATOM 748 C CA . ALA A 1 94 ? -14.165 -6.756 3.173 1.00 83.56 94 ALA A CA 1
ATOM 749 C C . ALA A 1 94 ? -15.212 -6.369 4.232 1.00 83.56 94 ALA A C 1
ATOM 751 O O . ALA A 1 94 ? -15.559 -7.187 5.084 1.00 83.56 94 ALA A O 1
ATOM 752 N N . ASP A 1 95 ? -15.778 -5.161 4.148 1.00 83.56 95 ASP A N 1
ATOM 753 C CA . ASP A 1 95 ? -16.853 -4.747 5.049 1.00 83.56 95 ASP A CA 1
ATOM 754 C C . ASP A 1 95 ? -18.118 -5.600 4.882 1.00 83.56 95 ASP A C 1
ATOM 756 O O . ASP A 1 95 ? -18.689 -6.040 5.881 1.00 83.56 95 ASP A O 1
ATOM 760 N N . VAL A 1 96 ? -18.536 -5.879 3.642 1.00 86.19 96 VAL A N 1
ATOM 761 C CA . VAL A 1 96 ? -19.694 -6.744 3.359 1.00 86.19 96 VAL A CA 1
ATOM 762 C C . VAL A 1 96 ? -19.493 -8.132 3.959 1.00 86.19 96 VAL A C 1
ATOM 764 O O . VAL A 1 96 ? -20.389 -8.624 4.645 1.00 86.19 96 VAL A O 1
ATOM 767 N N . VAL A 1 97 ? -18.321 -8.742 3.757 1.00 84.12 97 VAL A N 1
ATOM 768 C CA . VAL A 1 97 ? -17.987 -10.056 4.324 1.00 84.12 97 VAL A CA 1
ATOM 769 C C . VAL A 1 97 ? -18.094 -10.022 5.846 1.00 84.12 97 VAL A C 1
ATOM 771 O O . VAL A 1 97 ? -18.789 -10.852 6.422 1.00 84.12 97 VAL A O 1
ATOM 774 N N . VAL A 1 98 ? -17.504 -9.022 6.507 1.00 78.69 98 VAL A N 1
ATOM 775 C CA . VAL A 1 98 ? -17.590 -8.878 7.969 1.00 78.69 98 VAL A CA 1
ATOM 776 C C . VAL A 1 98 ? -19.039 -8.683 8.432 1.00 78.69 98 VAL A C 1
ATOM 778 O O . VAL A 1 98 ? -19.453 -9.286 9.421 1.00 78.69 98 VAL A O 1
ATOM 781 N N . GLN A 1 99 ? -19.842 -7.867 7.737 1.00 77.50 99 GLN A N 1
ATOM 782 C CA . GLN A 1 99 ? -21.263 -7.687 8.067 1.00 77.50 99 GLN A CA 1
ATOM 783 C C . GLN A 1 99 ? -22.056 -8.987 7.941 1.00 77.50 99 GLN A C 1
ATOM 785 O O . GLN A 1 99 ? -22.916 -9.248 8.778 1.00 77.50 99 GLN A O 1
ATOM 790 N N . VAL A 1 100 ? -21.790 -9.789 6.910 1.00 82.44 100 VAL A N 1
ATOM 791 C CA . VAL A 1 100 ? -22.449 -11.082 6.708 1.00 82.44 100 VAL A CA 1
ATOM 792 C C . VAL A 1 100 ? -22.013 -12.072 7.785 1.00 82.44 100 VAL A C 1
ATOM 794 O O . VAL A 1 100 ? -22.877 -12.660 8.430 1.00 82.44 100 VAL A O 1
ATOM 797 N N . SER A 1 101 ? -20.714 -12.189 8.062 1.00 75.25 101 SER A N 1
ATOM 798 C CA . SER A 1 101 ? -20.184 -13.098 9.086 1.00 75.25 101 SER A CA 1
ATOM 799 C C . SER A 1 101 ? -20.728 -12.789 10.484 1.00 75.25 101 SER A C 1
ATOM 801 O O . SER A 1 101 ? -21.141 -13.698 11.197 1.00 75.25 101 SER A O 1
ATOM 803 N N . LEU A 1 102 ? -20.830 -11.510 10.865 1.00 70.44 102 LEU A N 1
ATOM 804 C CA . LEU A 1 102 ? -21.397 -11.109 12.161 1.00 70.44 102 LEU A CA 1
ATOM 805 C C . LEU A 1 102 ? -22.910 -11.365 12.275 1.00 70.44 102 LEU A C 1
ATOM 807 O O . LEU A 1 102 ? -23.433 -11.482 13.384 1.00 70.44 102 LEU A O 1
ATOM 811 N N . LYS A 1 103 ? -23.634 -11.450 11.152 1.00 67.62 103 LYS A N 1
ATOM 812 C CA . LYS A 1 103 ? -25.070 -11.776 11.143 1.00 67.62 103 LYS A CA 1
ATOM 813 C C . LYS A 1 103 ? -25.356 -13.257 11.345 1.00 67.62 103 LYS A C 1
ATOM 815 O O . LYS A 1 103 ? -26.455 -13.583 11.781 1.00 67.62 103 LYS A O 1
ATOM 820 N N . VAL A 1 104 ? -24.387 -14.138 11.090 1.00 57.62 104 VAL A N 1
ATOM 821 C CA . VAL A 1 104 ? -24.548 -15.593 11.267 1.00 57.62 104 VAL A CA 1
ATOM 822 C C . VAL A 1 104 ? -24.855 -15.973 12.734 1.00 57.62 104 VAL A C 1
ATOM 824 O O . VAL A 1 104 ? -25.352 -17.065 12.977 1.00 57.62 104 VAL A O 1
ATOM 827 N N . GLY A 1 105 ? -24.689 -15.060 13.706 1.00 51.41 105 GLY A N 1
ATOM 828 C CA . GLY A 1 105 ? -25.115 -15.249 15.106 1.00 51.41 105 GLY A CA 1
ATOM 829 C C . GLY A 1 105 ? -26.058 -14.183 15.689 1.00 51.41 105 GLY A C 1
ATOM 830 O O . GLY A 1 105 ? -26.489 -14.322 16.831 1.00 51.41 105 GLY A O 1
ATOM 831 N N . ALA A 1 106 ? -26.397 -13.113 14.956 1.00 56.09 106 ALA A N 1
ATOM 832 C CA . ALA A 1 106 ? -27.209 -12.007 15.475 1.00 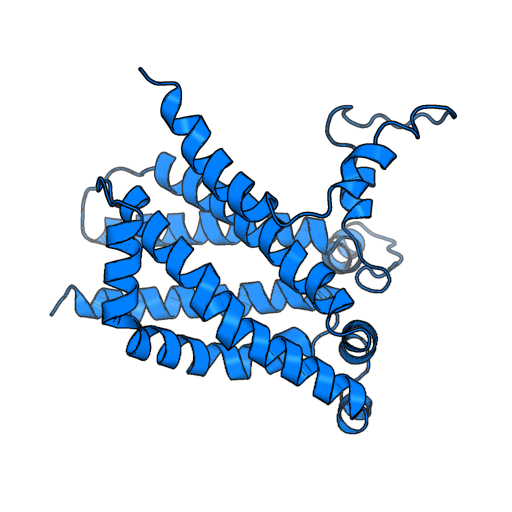56.09 106 ALA A CA 1
ATOM 833 C C . ALA A 1 106 ? -28.130 -11.405 14.401 1.00 56.09 106 ALA A C 1
ATOM 835 O O . ALA A 1 106 ? -27.686 -11.065 13.306 1.00 56.09 106 ALA A O 1
ATOM 836 N N . SER A 1 107 ? -29.405 -11.183 14.742 1.00 53.03 107 SER A N 1
ATOM 837 C CA . SER A 1 107 ? -30.428 -10.567 13.875 1.00 53.03 107 SER A CA 1
ATOM 838 C C . SER A 1 107 ? -30.197 -9.057 13.662 1.00 53.03 107 SER A C 1
ATOM 840 O O . SER A 1 107 ? -31.023 -8.225 14.040 1.00 53.03 107 SER A O 1
ATOM 842 N N . LYS A 1 108 ? -29.051 -8.670 13.089 1.00 63.53 108 LYS A N 1
ATOM 843 C CA . LYS A 1 108 ? -28.700 -7.272 12.791 1.00 63.53 108 LYS A CA 1
ATOM 844 C C . LYS A 1 108 ? -29.025 -6.896 11.339 1.00 63.53 108 LYS A C 1
ATOM 846 O O . LYS A 1 108 ? -28.779 -7.651 10.397 1.00 63.53 108 LYS A O 1
ATOM 851 N N . VAL A 1 109 ? -29.548 -5.683 11.157 1.00 76.88 109 VAL A N 1
ATOM 852 C CA . VAL A 1 109 ? -29.824 -5.062 9.847 1.00 76.88 109 VAL A CA 1
ATOM 853 C C . VAL A 1 109 ? -28.504 -4.741 9.126 1.00 76.88 109 VAL A C 1
ATOM 855 O O . VAL A 1 109 ? -27.485 -4.509 9.769 1.00 76.88 109 VAL A O 1
ATOM 858 N N . PHE A 1 110 ? -28.498 -4.784 7.788 1.00 83.12 110 PHE A N 1
ATOM 859 C CA . PHE A 1 110 ? -27.330 -4.404 6.979 1.00 83.12 110 PHE A CA 1
ATOM 860 C C . PHE A 1 110 ? -27.069 -2.894 7.087 1.00 83.12 110 PHE A C 1
ATOM 862 O O . PHE A 1 110 ? -27.982 -2.103 6.857 1.00 83.12 110 PHE A O 1
ATOM 869 N N . ASP A 1 111 ? -25.841 -2.497 7.412 1.00 80.94 111 ASP A N 1
ATOM 870 C CA . ASP A 1 111 ? -25.446 -1.095 7.541 1.00 80.94 111 ASP A CA 1
ATOM 871 C C . ASP A 1 111 ? -24.739 -0.614 6.265 1.00 80.94 111 ASP A C 1
ATOM 873 O O . ASP A 1 111 ? -23.516 -0.682 6.127 1.00 80.94 111 ASP A O 1
ATOM 877 N N . LEU A 1 112 ? -25.527 -0.088 5.321 1.00 86.00 112 LEU A N 1
ATOM 878 C CA . LEU A 1 112 ? -25.010 0.475 4.069 1.00 86.00 112 LEU A CA 1
ATOM 879 C C . LEU A 1 112 ? -24.129 1.712 4.306 1.00 86.00 112 LEU A C 1
ATOM 881 O O . LEU A 1 112 ? -23.205 1.979 3.536 1.00 86.00 112 LEU A O 1
ATOM 885 N N . ARG A 1 113 ? -24.387 2.477 5.376 1.00 82.00 113 ARG A N 1
ATOM 886 C CA . ARG A 1 113 ? -23.597 3.670 5.700 1.00 82.00 113 ARG A CA 1
ATOM 887 C C . ARG A 1 113 ? -22.167 3.271 6.047 1.00 82.00 113 ARG A C 1
ATOM 889 O O . ARG A 1 113 ? -21.240 3.954 5.614 1.00 82.00 113 ARG A O 1
ATOM 896 N N . ARG A 1 114 ? -21.985 2.172 6.784 1.00 79.62 114 ARG A N 1
ATOM 897 C CA . ARG A 1 114 ? -20.660 1.620 7.090 1.00 79.62 114 ARG A CA 1
ATOM 898 C C . ARG A 1 114 ? -19.914 1.235 5.815 1.00 79.62 114 ARG A C 1
ATOM 900 O O . ARG A 1 114 ? -18.796 1.703 5.617 1.00 79.62 114 ARG A O 1
ATOM 907 N N . THR A 1 115 ? -20.561 0.518 4.899 1.00 85.94 115 THR A N 1
ATOM 908 C CA . THR A 1 115 ? -19.951 0.113 3.621 1.00 85.94 115 THR A CA 1
ATOM 909 C C . THR A 1 115 ? -19.510 1.311 2.780 1.00 85.94 115 THR A C 1
ATOM 911 O O . THR A 1 115 ? -18.415 1.294 2.224 1.00 85.94 115 THR A O 1
ATOM 914 N N . VAL A 1 116 ? -20.296 2.393 2.741 1.00 86.88 116 VAL A N 1
ATOM 915 C CA . VAL A 1 116 ? -19.905 3.635 2.047 1.00 86.88 116 VAL A CA 1
ATOM 916 C C . VAL A 1 116 ? -18.668 4.277 2.683 1.00 86.88 116 VAL A C 1
ATOM 918 O O . VAL A 1 116 ? -17.797 4.755 1.962 1.00 86.88 116 VAL A O 1
ATOM 921 N N . VAL A 1 117 ? -18.545 4.274 4.015 1.00 83.69 117 VAL A N 1
ATOM 922 C CA . VAL A 1 117 ? -17.344 4.791 4.698 1.00 83.69 117 VAL A CA 1
ATOM 923 C C . VAL A 1 117 ? -16.112 3.954 4.347 1.00 83.69 117 VAL A C 1
ATOM 925 O O . VAL A 1 117 ? -15.068 4.525 4.043 1.00 83.69 117 VAL A O 1
ATOM 928 N N . PHE A 1 118 ? -16.234 2.624 4.318 1.00 83.38 118 PHE A N 1
ATOM 929 C CA . PHE A 1 118 ? -15.147 1.734 3.895 1.00 83.38 118 PHE A CA 1
ATOM 930 C C . PHE A 1 118 ? -14.776 1.920 2.419 1.00 83.38 118 PHE A C 1
ATOM 932 O O . PHE A 1 118 ? -13.591 1.927 2.086 1.00 83.38 118 PHE A O 1
ATOM 939 N N . ALA A 1 119 ? -15.758 2.127 1.540 1.00 88.62 119 ALA A N 1
ATOM 940 C CA . ALA A 1 119 ? -15.516 2.438 0.133 1.00 88.62 119 ALA A CA 1
ATOM 941 C C . ALA A 1 119 ? -14.773 3.775 -0.027 1.00 88.62 119 ALA A C 1
ATOM 943 O O . ALA A 1 119 ? -13.782 3.840 -0.746 1.00 88.62 119 ALA A O 1
ATOM 944 N N . LEU A 1 120 ? -15.188 4.825 0.692 1.00 87.88 120 LEU A N 1
ATOM 945 C CA . LEU A 1 120 ? -14.512 6.128 0.676 1.00 87.88 120 LEU A CA 1
ATOM 946 C C . LEU A 1 120 ? -13.096 6.057 1.251 1.00 87.88 120 LEU A C 1
ATOM 948 O O . LEU A 1 120 ? -12.194 6.699 0.721 1.00 87.88 120 LEU A O 1
ATOM 952 N N . PHE A 1 121 ? -12.892 5.279 2.314 1.00 85.19 121 PHE A N 1
ATOM 953 C CA . PHE A 1 121 ? -11.563 5.037 2.869 1.00 85.19 121 PHE A CA 1
ATOM 954 C C . PHE A 1 121 ? -10.665 4.302 1.865 1.00 85.19 121 PHE A C 1
ATOM 956 O O . PHE A 1 121 ? -9.531 4.718 1.637 1.00 85.19 121 PHE A O 1
ATOM 963 N N . GLY A 1 122 ? -11.197 3.269 1.204 1.00 87.19 122 GLY A N 1
ATOM 964 C CA . GLY A 1 122 ? -10.503 2.555 0.133 1.00 87.19 122 GLY A CA 1
ATOM 965 C C . GLY A 1 122 ? -10.154 3.456 -1.046 1.00 87.19 122 GLY A C 1
ATOM 966 O O . GLY A 1 122 ? -9.033 3.421 -1.525 1.00 87.19 122 GLY A O 1
ATOM 967 N N . PHE A 1 123 ? -11.070 4.319 -1.474 1.00 91.00 123 PHE A N 1
ATOM 968 C CA . PHE A 1 123 ? -10.827 5.226 -2.591 1.00 91.00 123 PHE A CA 1
ATOM 969 C C . PHE A 1 123 ? -9.819 6.332 -2.244 1.00 91.00 123 PHE A C 1
ATOM 971 O O . PHE A 1 123 ? -8.839 6.529 -2.954 1.00 91.00 123 PHE A O 1
ATOM 978 N N . LEU A 1 124 ? -10.045 7.067 -1.151 1.00 89.56 124 LEU A N 1
ATOM 979 C CA . LEU A 1 124 ? -9.262 8.265 -0.829 1.00 89.56 124 LEU A CA 1
ATOM 980 C C . LEU A 1 124 ? -7.917 7.926 -0.195 1.00 89.56 124 LEU A C 1
ATOM 982 O O . LEU A 1 124 ? -6.890 8.445 -0.617 1.00 89.56 124 LEU A O 1
ATOM 986 N N . TYR A 1 125 ? -7.911 7.084 0.836 1.00 85.94 125 TYR A N 1
ATOM 987 C CA . TYR A 1 125 ? -6.686 6.805 1.574 1.00 85.94 125 TYR A CA 1
ATOM 988 C C . TYR A 1 125 ? -5.854 5.745 0.848 1.00 85.94 125 TYR A C 1
ATOM 990 O O . TYR A 1 125 ? -4.757 6.037 0.387 1.00 85.94 125 TYR A O 1
ATOM 998 N N . ILE A 1 126 ? -6.413 4.551 0.653 1.00 88.62 126 ILE A N 1
ATOM 999 C CA . ILE A 1 126 ? -5.703 3.441 -0.002 1.00 88.62 126 ILE A CA 1
ATOM 1000 C C . ILE A 1 126 ? -5.510 3.719 -1.509 1.00 88.62 126 ILE A C 1
ATOM 1002 O O . ILE A 1 126 ? -4.478 3.436 -2.099 1.00 88.62 126 ILE A O 1
ATOM 1006 N N . GLY A 1 127 ? -6.493 4.319 -2.171 1.00 88.31 127 GLY A N 1
ATOM 1007 C CA . GLY A 1 127 ? -6.427 4.561 -3.606 1.00 88.31 127 GLY A CA 1
ATOM 1008 C C . GLY A 1 127 ? -5.546 5.754 -3.996 1.00 88.31 127 GLY A C 1
ATOM 1009 O O . GLY A 1 127 ? -4.732 5.646 -4.913 1.00 88.31 127 GLY A O 1
ATOM 1010 N N . VAL A 1 128 ? -5.698 6.898 -3.319 1.00 89.81 128 VAL A N 1
ATOM 1011 C CA . VAL A 1 128 ? -4.987 8.139 -3.678 1.00 89.81 128 VAL A CA 1
ATOM 1012 C C . VAL A 1 128 ? -3.766 8.377 -2.793 1.00 89.81 128 VAL A C 1
ATOM 1014 O O . VAL A 1 128 ? -2.666 8.540 -3.316 1.00 89.81 128 VAL A O 1
ATOM 1017 N N . VAL A 1 129 ? -3.928 8.418 -1.467 1.00 88.56 129 VAL A N 1
ATOM 1018 C CA . VAL A 1 129 ? -2.818 8.763 -0.554 1.00 88.56 129 VAL A CA 1
ATOM 1019 C C . VAL A 1 129 ? -1.706 7.719 -0.618 1.00 88.56 129 VAL A C 1
ATOM 1021 O O . VAL A 1 129 ? -0.542 8.087 -0.754 1.00 88.56 129 VAL A O 1
ATOM 1024 N N . GLU A 1 130 ? -2.051 6.434 -0.586 1.00 89.31 130 GLU A N 1
ATOM 1025 C CA . GLU A 1 130 ? -1.069 5.349 -0.676 1.00 89.31 130 GLU A CA 1
ATOM 1026 C C . GLU A 1 130 ? -0.304 5.395 -2.004 1.00 89.31 130 GLU A C 1
ATOM 1028 O O . GLU A 1 130 ? 0.918 5.296 -2.000 1.00 89.31 130 GLU A O 1
ATOM 1033 N N . TRP A 1 131 ? -0.983 5.661 -3.129 1.00 89.50 131 TRP A N 1
ATOM 1034 C CA . TRP A 1 131 ? -0.321 5.841 -4.427 1.00 89.50 131 TRP A CA 1
ATOM 1035 C C . TRP A 1 131 ? 0.694 6.987 -4.402 1.00 89.50 131 TRP A C 1
ATOM 1037 O O . TRP A 1 131 ? 1.826 6.845 -4.866 1.00 89.50 131 TRP A O 1
ATOM 1047 N N . LEU A 1 132 ? 0.315 8.132 -3.830 1.00 90.25 132 LEU A N 1
ATOM 1048 C CA . LEU A 1 132 ? 1.216 9.276 -3.710 1.00 90.25 132 LEU A CA 1
ATOM 1049 C C . LEU A 1 132 ? 2.451 8.944 -2.863 1.00 90.25 132 LEU A C 1
ATOM 1051 O O . LEU A 1 132 ? 3.539 9.423 -3.177 1.00 90.25 132 LEU A O 1
ATOM 1055 N N . ILE A 1 133 ? 2.310 8.116 -1.829 1.00 88.75 133 ILE A N 1
ATOM 1056 C CA . ILE A 1 133 ? 3.436 7.674 -1.000 1.00 88.75 133 ILE A CA 1
ATOM 1057 C C . ILE A 1 133 ? 4.302 6.658 -1.769 1.00 88.75 133 ILE A C 1
ATOM 1059 O O . ILE A 1 133 ? 5.488 6.896 -1.999 1.00 88.75 133 ILE A O 1
ATOM 1063 N N . TYR A 1 134 ? 3.707 5.556 -2.227 1.00 86.75 134 TYR A N 1
ATOM 1064 C CA . TYR A 1 134 ? 4.427 4.399 -2.771 1.00 86.75 134 TYR A CA 1
ATOM 1065 C C . TYR A 1 134 ? 5.002 4.620 -4.162 1.00 86.75 134 TYR A C 1
ATOM 1067 O O . TYR A 1 134 ? 6.022 4.027 -4.512 1.00 86.75 134 TYR A O 1
ATOM 1075 N N . VAL A 1 135 ? 4.335 5.436 -4.974 1.00 86.62 135 VAL A N 1
ATOM 1076 C CA . VAL A 1 135 ? 4.771 5.703 -6.342 1.00 86.62 135 VAL A CA 1
ATOM 1077 C C . VAL A 1 135 ? 5.510 7.025 -6.382 1.00 86.62 135 VAL A C 1
ATOM 1079 O O . VAL A 1 135 ? 6.672 7.058 -6.771 1.00 86.62 135 VAL A O 1
ATOM 1082 N N . ARG A 1 136 ? 4.902 8.127 -5.938 1.00 86.62 136 ARG A N 1
ATOM 1083 C CA . ARG A 1 136 ? 5.511 9.452 -6.125 1.00 86.62 136 ARG A CA 1
ATOM 1084 C C . ARG A 1 136 ? 6.605 9.759 -5.104 1.00 86.62 136 ARG A C 1
ATOM 1086 O O . ARG A 1 136 ? 7.705 10.140 -5.497 1.00 86.62 136 ARG A O 1
ATOM 1093 N N . PHE A 1 137 ? 6.323 9.608 -3.813 1.00 90.25 137 PHE A N 1
ATOM 1094 C CA . PHE A 1 137 ? 7.291 9.925 -2.763 1.00 90.25 137 PHE A CA 1
ATOM 1095 C C . PHE A 1 137 ? 8.464 8.938 -2.757 1.00 90.25 137 PHE A C 1
ATOM 1097 O O . PHE A 1 137 ? 9.610 9.379 -2.714 1.00 90.25 137 PHE A O 1
ATOM 1104 N N . PHE A 1 138 ? 8.221 7.632 -2.899 1.00 89.69 138 PHE A N 1
ATOM 1105 C CA . PHE A 1 138 ? 9.313 6.657 -2.991 1.00 89.69 138 PHE A CA 1
ATOM 1106 C C . PHE A 1 138 ? 10.134 6.781 -4.269 1.00 89.69 138 PHE A C 1
ATOM 1108 O O . PHE A 1 138 ? 11.352 6.711 -4.169 1.00 89.69 138 PHE A O 1
ATOM 1115 N N . SER A 1 139 ? 9.542 7.062 -5.436 1.00 87.00 139 SER A N 1
ATOM 1116 C CA . SER A 1 139 ? 10.356 7.305 -6.644 1.00 87.00 139 SER A CA 1
ATOM 1117 C C . SER A 1 139 ? 11.227 8.558 -6.520 1.00 87.00 139 SER A C 1
ATOM 1119 O O . SER A 1 139 ? 12.292 8.636 -7.123 1.00 87.00 139 SER A O 1
ATOM 1121 N N . TRP A 1 140 ? 10.799 9.542 -5.724 1.00 89.62 140 TRP A N 1
ATOM 1122 C CA . TRP A 1 140 ? 11.607 10.722 -5.416 1.00 89.62 140 TRP A CA 1
ATOM 1123 C C . TRP A 1 140 ? 12.707 10.435 -4.379 1.00 89.62 140 TRP A C 1
ATOM 1125 O O . TRP A 1 140 ? 13.839 10.879 -4.549 1.00 89.62 140 TRP A O 1
ATOM 1135 N N . MET A 1 141 ? 12.391 9.691 -3.316 1.00 90.88 141 MET A N 1
ATOM 1136 C CA . MET A 1 141 ? 13.331 9.342 -2.242 1.00 90.88 141 MET A CA 1
ATOM 1137 C C . MET A 1 141 ? 14.380 8.307 -2.687 1.00 90.88 141 MET A C 1
ATOM 1139 O O . MET A 1 141 ? 15.514 8.320 -2.206 1.00 90.88 141 MET A O 1
ATOM 1143 N N . CYS A 1 142 ? 13.994 7.417 -3.598 1.00 92.06 142 CYS A N 1
ATOM 1144 C CA . CYS A 1 142 ? 14.746 6.255 -4.049 1.00 92.06 142 CYS A CA 1
ATOM 1145 C C . CYS A 1 142 ? 14.780 6.234 -5.588 1.00 92.06 142 CYS A C 1
ATOM 1147 O O . CYS A 1 142 ? 13.987 5.529 -6.216 1.00 92.06 142 CYS A O 1
ATOM 1149 N N . PRO A 1 143 ? 15.669 7.022 -6.219 1.00 88.25 143 PRO A N 1
ATOM 1150 C CA . PRO A 1 143 ? 15.666 7.216 -7.668 1.00 88.25 143 PRO A CA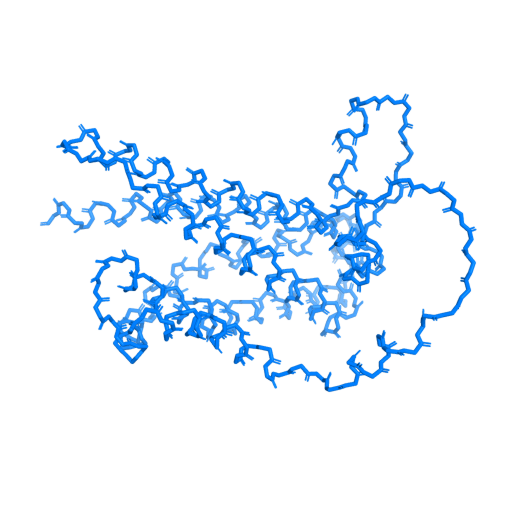 1
ATOM 1151 C C . PRO A 1 143 ? 15.965 5.934 -8.462 1.00 88.25 143 PRO A C 1
ATOM 1153 O O . PRO A 1 143 ? 15.525 5.821 -9.604 1.00 88.25 143 PRO A O 1
ATOM 1156 N N . HIS A 1 144 ? 16.656 4.949 -7.874 1.00 90.31 144 HIS A N 1
ATOM 1157 C CA . HIS A 1 144 ? 16.941 3.671 -8.540 1.00 90.31 144 HIS A CA 1
ATOM 1158 C C . HIS A 1 144 ? 15.815 2.647 -8.357 1.00 90.31 144 HIS A C 1
ATOM 1160 O O . HIS A 1 144 ? 15.812 1.616 -9.024 1.00 90.31 144 HIS A O 1
ATOM 1166 N N . ALA A 1 145 ? 14.821 2.922 -7.502 1.00 89.25 145 ALA A N 1
ATOM 1167 C CA . ALA A 1 145 ? 13.765 1.965 -7.175 1.00 89.25 145 ALA A CA 1
ATOM 1168 C C . ALA A 1 145 ? 12.908 1.567 -8.382 1.00 89.25 145 ALA A C 1
ATOM 1170 O O . ALA A 1 145 ? 12.435 0.435 -8.439 1.00 89.25 145 ALA A O 1
ATOM 1171 N N . VAL A 1 146 ? 12.690 2.484 -9.332 1.00 88.50 146 VAL A N 1
ATOM 1172 C CA . VAL A 1 146 ? 11.903 2.199 -10.543 1.00 88.50 146 VAL A CA 1
ATOM 1173 C C . VAL A 1 146 ? 12.661 1.258 -11.475 1.00 88.50 146 VAL A C 1
ATOM 1175 O O . VAL A 1 146 ? 12.081 0.286 -11.954 1.00 88.50 146 VAL A O 1
ATOM 1178 N N . ALA A 1 147 ? 13.955 1.513 -11.687 1.00 89.31 147 ALA A N 1
ATOM 1179 C CA . ALA A 1 147 ? 14.812 0.644 -12.488 1.00 89.31 147 ALA A CA 1
ATOM 1180 C C . ALA A 1 147 ? 14.923 -0.745 -11.844 1.00 89.31 147 ALA A C 1
ATOM 1182 O O . ALA A 1 147 ? 14.531 -1.734 -12.459 1.00 89.31 147 ALA A O 1
ATOM 1183 N N . PHE A 1 148 ? 15.295 -0.795 -10.562 1.00 92.25 148 PHE A N 1
ATOM 1184 C CA . PHE A 1 148 ? 15.413 -2.030 -9.788 1.00 92.25 148 PHE A CA 1
ATOM 1185 C C . PHE A 1 148 ? 14.120 -2.858 -9.770 1.00 92.25 148 PHE A C 1
ATOM 1187 O O . PHE A 1 148 ? 14.149 -4.082 -9.872 1.00 92.25 148 PHE A O 1
ATOM 1194 N N . ALA A 1 149 ? 12.948 -2.225 -9.648 1.00 91.06 149 ALA A N 1
ATOM 1195 C CA . ALA A 1 149 ? 11.665 -2.929 -9.662 1.00 91.06 149 ALA A CA 1
ATOM 1196 C C . ALA A 1 149 ? 11.398 -3.637 -11.000 1.00 91.06 149 ALA A C 1
ATOM 1198 O O . ALA A 1 149 ? 10.864 -4.747 -11.010 1.00 91.06 149 ALA A O 1
ATOM 1199 N N . ASN A 1 150 ? 11.807 -3.028 -12.111 1.00 91.81 150 ASN A N 1
ATOM 1200 C CA . ASN A 1 150 ? 11.546 -3.528 -13.459 1.00 91.81 150 ASN A CA 1
ATOM 1201 C C . ASN A 1 150 ? 12.625 -4.495 -13.985 1.00 91.81 150 ASN A C 1
ATOM 1203 O O . ASN A 1 150 ? 12.412 -5.126 -15.019 1.00 91.81 150 ASN A O 1
ATOM 1207 N N . GLU A 1 151 ? 13.750 -4.646 -13.284 1.00 91.38 151 GLU A N 1
ATOM 1208 C CA . GLU A 1 151 ? 14.779 -5.632 -13.622 1.00 91.38 151 GLU A CA 1
ATOM 1209 C C . GLU A 1 151 ? 14.308 -7.081 -13.388 1.00 91.38 151 GLU A C 1
ATOM 1211 O O . GLU A 1 151 ? 13.423 -7.336 -12.564 1.00 91.38 151 GLU A O 1
ATOM 1216 N N . PRO A 1 152 ? 14.878 -8.068 -14.098 1.00 91.31 152 PRO A N 1
ATOM 1217 C CA . PRO A 1 152 ? 14.670 -9.477 -13.788 1.00 91.31 152 PRO A CA 1
ATOM 1218 C C . PRO A 1 152 ? 15.410 -9.876 -12.497 1.00 91.31 152 PRO A C 1
ATOM 1220 O O . PRO A 1 152 ? 16.375 -9.239 -12.080 1.00 91.31 152 PRO A O 1
ATOM 1223 N N . TRP A 1 153 ? 14.929 -10.926 -11.826 1.00 88.81 153 TRP A N 1
ATOM 1224 C CA . TRP A 1 153 ? 15.377 -11.306 -10.476 1.00 88.81 153 TRP A CA 1
ATOM 1225 C C . TRP A 1 153 ? 16.865 -11.640 -10.353 1.00 88.81 153 TRP A C 1
ATOM 1227 O O . TRP A 1 153 ? 17.441 -11.409 -9.297 1.00 88.81 153 TRP A O 1
ATOM 1237 N N . ASP A 1 154 ? 17.466 -12.190 -11.401 1.00 91.50 154 ASP A N 1
ATOM 1238 C CA . ASP A 1 154 ? 18.892 -12.494 -11.470 1.00 91.50 154 ASP A CA 1
ATOM 1239 C C . ASP A 1 154 ? 19.743 -11.223 -11.409 1.00 91.50 154 ASP A C 1
ATOM 1241 O O . ASP A 1 154 ? 20.685 -11.165 -10.626 1.00 91.50 154 ASP A O 1
ATOM 1245 N N . LEU A 1 155 ? 19.353 -10.176 -12.141 1.00 91.75 155 LEU A N 1
ATOM 1246 C CA . LEU A 1 155 ? 20.078 -8.901 -12.150 1.00 91.75 155 LEU A CA 1
ATOM 1247 C C . LEU A 1 155 ? 19.900 -8.105 -10.848 1.00 91.75 155 LEU A C 1
ATOM 1249 O O . LEU A 1 155 ? 20.832 -7.441 -10.396 1.00 91.75 155 LEU A O 1
ATOM 1253 N N . LYS A 1 156 ? 18.754 -8.249 -10.169 1.00 92.19 156 LYS A N 1
ATOM 1254 C CA . LYS A 1 156 ? 18.505 -7.587 -8.872 1.00 92.19 156 LYS A CA 1
ATOM 1255 C C . LYS A 1 156 ? 19.474 -8.005 -7.776 1.00 92.19 156 LYS A C 1
ATOM 1257 O O . LYS A 1 156 ? 19.696 -7.242 -6.836 1.00 92.19 156 LYS A O 1
ATOM 1262 N N . LEU A 1 157 ? 20.005 -9.224 -7.846 1.00 90.69 157 LEU A N 1
ATOM 1263 C CA . LEU A 1 157 ? 20.956 -9.724 -6.853 1.00 90.69 157 LEU A CA 1
ATOM 1264 C C . LEU A 1 157 ? 22.314 -9.018 -6.952 1.00 90.69 157 LEU A C 1
ATOM 1266 O O . LEU A 1 157 ? 23.002 -8.901 -5.937 1.00 90.69 157 LEU A O 1
ATOM 1270 N N . ASP A 1 158 ? 22.640 -8.480 -8.127 1.00 93.06 158 ASP A N 1
ATOM 1271 C CA . ASP A 1 158 ? 23.886 -7.762 -8.382 1.00 93.06 158 ASP A CA 1
ATOM 1272 C C . ASP A 1 158 ? 23.727 -6.230 -8.245 1.00 93.06 158 ASP A C 1
ATOM 1274 O O . ASP A 1 158 ? 24.710 -5.527 -7.984 1.00 93.06 158 ASP A O 1
ATOM 1278 N N . ASP A 1 159 ? 22.502 -5.688 -8.341 1.00 92.12 159 ASP A N 1
ATOM 1279 C CA . ASP A 1 159 ? 22.232 -4.251 -8.168 1.00 92.12 159 ASP A CA 1
ATOM 1280 C C . ASP A 1 159 ? 22.271 -3.805 -6.692 1.00 92.12 159 ASP A C 1
ATOM 1282 O O . ASP A 1 159 ? 21.261 -3.690 -5.990 1.00 92.12 159 ASP A O 1
ATOM 1286 N N . SER A 1 160 ? 23.476 -3.479 -6.227 1.00 92.44 160 SER A N 1
ATOM 1287 C CA . SER A 1 160 ? 23.713 -2.957 -4.875 1.00 92.44 160 SER A CA 1
ATOM 1288 C C . SER A 1 160 ? 23.017 -1.611 -4.606 1.00 92.44 160 SER A C 1
ATOM 1290 O O . SER A 1 160 ? 22.645 -1.327 -3.463 1.00 92.44 160 SER A O 1
ATOM 1292 N N . PHE A 1 161 ? 22.826 -0.763 -5.626 1.00 94.19 161 PHE A N 1
ATOM 1293 C CA . PHE A 1 161 ? 22.174 0.540 -5.451 1.00 94.19 161 PHE A CA 1
ATOM 1294 C C . PHE A 1 161 ? 20.659 0.382 -5.317 1.00 94.19 161 PHE A C 1
ATOM 1296 O O . PHE A 1 161 ? 20.061 0.970 -4.411 1.00 94.19 161 PHE A O 1
ATOM 1303 N N . GLY A 1 162 ? 20.054 -0.461 -6.153 1.00 92.12 162 GLY A N 1
ATOM 1304 C CA . GLY A 1 162 ? 18.649 -0.833 -6.056 1.00 92.12 162 GLY A CA 1
ATOM 1305 C C . GLY A 1 162 ? 18.315 -1.550 -4.751 1.00 92.12 162 GLY A C 1
ATOM 1306 O O . GLY A 1 162 ? 17.313 -1.218 -4.121 1.00 92.12 162 GLY A O 1
ATOM 1307 N N . GLN A 1 163 ? 19.188 -2.437 -4.261 1.00 94.44 163 GLN A N 1
ATOM 1308 C CA . GLN A 1 163 ? 19.021 -3.079 -2.949 1.00 94.44 163 GLN A CA 1
ATOM 1309 C C . GLN A 1 163 ? 19.056 -2.078 -1.786 1.00 94.44 163 GLN A C 1
ATOM 1311 O O . GLN A 1 163 ? 18.269 -2.185 -0.842 1.00 94.44 163 GLN A O 1
ATOM 1316 N N . MET A 1 164 ? 19.933 -1.073 -1.845 1.00 95.06 164 MET A N 1
ATOM 1317 C CA . MET A 1 164 ? 19.956 -0.008 -0.841 1.00 95.06 164 MET A CA 1
ATOM 1318 C C . MET A 1 164 ? 18.658 0.815 -0.875 1.00 95.06 164 MET A C 1
ATOM 1320 O O . MET A 1 164 ? 18.102 1.144 0.174 1.00 95.06 164 MET A O 1
ATOM 1324 N N . ASP A 1 165 ? 18.160 1.148 -2.064 1.00 95.06 165 ASP A N 1
ATOM 1325 C CA . ASP A 1 165 ? 16.910 1.891 -2.241 1.00 95.06 165 ASP A CA 1
ATOM 1326 C C . ASP A 1 165 ? 15.672 1.055 -1.854 1.00 95.06 165 ASP A C 1
ATOM 1328 O O . ASP A 1 165 ? 14.714 1.587 -1.289 1.00 95.06 165 ASP A O 1
ATOM 1332 N N . LEU A 1 166 ? 15.707 -0.263 -2.055 1.00 94.38 166 LEU A N 1
ATOM 1333 C CA . LEU A 1 166 ? 14.740 -1.220 -1.516 1.00 94.38 166 LEU A CA 1
ATOM 1334 C C . LEU A 1 166 ? 14.726 -1.176 0.018 1.00 94.38 166 LEU A C 1
ATOM 1336 O O . LEU A 1 166 ? 13.671 -0.979 0.619 1.00 94.38 166 LEU A O 1
ATOM 1340 N N . ALA A 1 167 ? 15.892 -1.283 0.660 1.00 95.69 167 ALA A N 1
ATOM 1341 C CA . ALA A 1 167 ? 15.997 -1.236 2.117 1.00 95.69 167 ALA A CA 1
ATOM 1342 C C . ALA A 1 167 ? 15.473 0.090 2.695 1.00 95.69 167 ALA A C 1
ATOM 1344 O O . ALA A 1 167 ? 14.768 0.088 3.704 1.00 95.69 167 ALA A O 1
ATOM 1345 N N . LYS A 1 168 ? 15.752 1.226 2.040 1.00 94.94 168 LYS A N 1
ATOM 1346 C CA . LYS A 1 168 ? 15.202 2.535 2.434 1.00 94.94 168 LYS A CA 1
ATOM 1347 C C . LYS A 1 168 ? 13.677 2.568 2.356 1.00 94.94 168 LYS A C 1
ATOM 1349 O O . LYS A 1 168 ? 13.056 3.078 3.286 1.00 94.94 168 LYS A O 1
ATOM 1354 N N . GLN A 1 169 ? 13.085 2.034 1.284 1.00 94.31 169 GLN A N 1
ATOM 1355 C CA . GLN A 1 169 ? 11.626 1.948 1.140 1.00 94.31 169 GLN A CA 1
ATOM 1356 C C . GLN A 1 169 ? 11.020 1.108 2.269 1.00 94.31 169 GLN A C 1
ATOM 1358 O O . GLN A 1 169 ? 10.134 1.600 2.957 1.00 94.31 169 GLN A O 1
ATOM 1363 N N . ILE A 1 170 ? 11.562 -0.086 2.539 1.00 94.94 170 ILE A N 1
ATOM 1364 C CA . ILE A 1 170 ? 11.090 -0.979 3.614 1.00 94.94 170 ILE A CA 1
ATOM 1365 C C . ILE A 1 170 ? 11.171 -0.292 4.983 1.00 94.94 170 ILE A C 1
ATOM 1367 O O . ILE A 1 170 ? 10.213 -0.312 5.758 1.00 94.94 170 ILE A O 1
ATOM 1371 N N . LEU A 1 171 ? 12.313 0.328 5.296 1.00 94.56 171 LEU A N 1
ATOM 1372 C CA . LEU A 1 171 ? 12.514 0.996 6.582 1.00 94.56 171 LEU A CA 1
ATOM 1373 C C . LEU A 1 171 ? 11.586 2.197 6.745 1.00 94.56 171 LEU A C 1
ATOM 1375 O O . LEU A 1 171 ? 11.005 2.375 7.814 1.00 94.56 171 LEU A O 1
ATOM 1379 N N . PHE A 1 172 ? 11.424 3.012 5.703 1.00 94.38 172 PHE A N 1
ATOM 1380 C CA . PHE A 1 172 ? 10.501 4.138 5.752 1.00 94.38 172 PHE A CA 1
ATOM 1381 C C . PHE A 1 172 ? 9.060 3.655 5.914 1.00 94.38 172 PHE A C 1
ATOM 1383 O O . PHE A 1 172 ? 8.320 4.190 6.740 1.00 94.38 172 PHE A O 1
ATOM 1390 N N . ASP A 1 173 ? 8.663 2.632 5.163 1.00 93.12 173 ASP A N 1
ATOM 1391 C CA . ASP A 1 173 ? 7.298 2.135 5.192 1.00 93.12 173 ASP A CA 1
ATOM 1392 C C . ASP A 1 173 ? 6.942 1.568 6.574 1.00 93.12 173 ASP A C 1
ATOM 1394 O O . ASP A 1 173 ? 5.966 1.980 7.194 1.00 93.12 173 ASP A O 1
ATOM 1398 N N . ASN A 1 174 ? 7.811 0.743 7.158 1.00 91.44 174 ASN A N 1
ATOM 1399 C CA . ASN A 1 174 ? 7.564 0.146 8.472 1.00 91.44 174 ASN A CA 1
ATOM 1400 C C . ASN A 1 174 ? 7.702 1.141 9.629 1.00 91.44 174 ASN A C 1
ATOM 1402 O O . ASN A 1 174 ? 6.855 1.168 10.528 1.00 91.44 174 ASN A O 1
ATOM 1406 N N . LEU A 1 175 ? 8.752 1.965 9.635 1.00 91.56 175 LEU A N 1
ATOM 1407 C CA . LEU A 1 175 ? 9.076 2.821 10.783 1.00 91.56 175 LEU A CA 1
ATOM 1408 C C . LEU A 1 175 ? 8.380 4.182 10.743 1.00 91.56 175 LEU A C 1
ATOM 1410 O O . LEU A 1 175 ? 8.160 4.782 11.793 1.00 91.56 175 LEU A O 1
ATOM 1414 N N . VAL A 1 176 ? 8.036 4.684 9.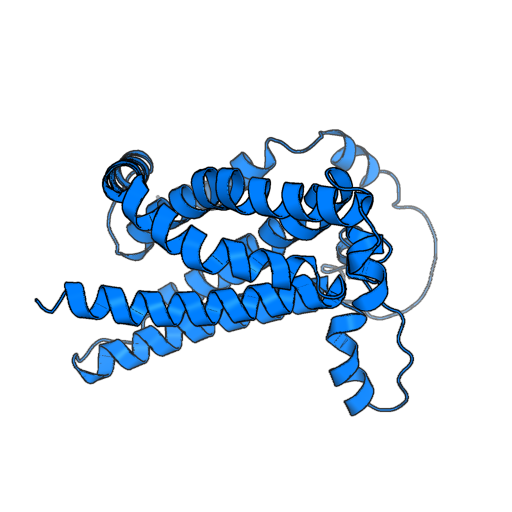556 1.00 91.19 176 VAL A N 1
ATOM 1415 C CA . VAL A 1 176 ? 7.407 6.001 9.397 1.00 91.19 176 VAL A CA 1
ATOM 1416 C C . VAL A 1 176 ? 5.959 5.845 8.969 1.00 91.19 176 VAL A C 1
ATOM 1418 O O . VAL A 1 176 ? 5.067 6.311 9.676 1.00 91.19 176 VAL A O 1
ATOM 1421 N N . HIS A 1 177 ? 5.695 5.184 7.846 1.00 89.19 177 HIS A N 1
ATOM 1422 C CA . HIS A 1 177 ? 4.339 5.126 7.312 1.00 89.19 177 HIS A CA 1
ATOM 1423 C C . HIS A 1 177 ? 3.413 4.285 8.201 1.00 89.19 177 HIS A C 1
ATOM 1425 O O . HIS A 1 177 ? 2.452 4.828 8.749 1.00 89.19 177 HIS A O 1
ATOM 1431 N N . TYR A 1 178 ? 3.724 3.012 8.445 1.00 85.50 178 TYR A N 1
ATOM 1432 C CA . TYR A 1 178 ? 2.902 2.145 9.285 1.00 85.50 178 TYR A CA 1
ATOM 1433 C C . TYR A 1 178 ? 2.824 2.652 10.729 1.00 85.50 178 TYR A C 1
ATOM 1435 O O . TYR A 1 178 ? 1.731 2.882 11.257 1.00 85.50 178 TYR A O 1
ATOM 1443 N N . THR A 1 179 ? 3.982 2.902 11.341 1.00 87.12 179 THR A N 1
ATOM 1444 C CA . THR A 1 179 ? 4.087 3.245 12.767 1.00 87.12 179 THR A CA 1
ATOM 1445 C C . THR A 1 179 ? 3.563 4.653 13.088 1.00 87.12 179 THR A C 1
ATOM 1447 O O . THR A 1 179 ? 2.884 4.842 14.100 1.00 87.12 179 THR A O 1
ATOM 1450 N N . CYS A 1 180 ? 3.855 5.661 12.261 1.00 88.00 180 CYS A N 1
ATOM 1451 C CA . CYS A 1 180 ? 3.576 7.064 12.601 1.00 88.00 180 CYS A CA 1
ATOM 1452 C C . CYS A 1 180 ? 2.385 7.669 11.847 1.00 88.00 180 CYS A C 1
ATOM 1454 O O . CYS A 1 180 ? 1.899 8.723 12.256 1.00 88.00 180 CYS A O 1
ATOM 1456 N N . ILE A 1 181 ? 1.899 7.036 10.773 1.00 87.00 181 ILE A N 1
ATOM 1457 C CA . ILE A 1 181 ? 0.805 7.576 9.950 1.00 87.00 181 ILE A CA 1
ATOM 1458 C C . ILE A 1 181 ? -0.394 6.628 9.959 1.00 87.00 181 ILE A C 1
ATOM 1460 O O . ILE A 1 181 ? -1.472 7.003 10.424 1.00 87.00 181 ILE A O 1
ATOM 1464 N N . TYR A 1 182 ? -0.213 5.396 9.485 1.00 84.75 182 TYR A N 1
ATOM 1465 C CA . TYR A 1 182 ? -1.296 4.439 9.277 1.00 84.75 182 TYR A CA 1
ATOM 1466 C C . TYR A 1 182 ? -2.013 4.079 10.579 1.00 84.75 182 TYR A C 1
ATOM 1468 O O . TYR A 1 182 ? -3.225 4.272 10.682 1.00 84.75 182 TYR A O 1
ATOM 1476 N N . TYR A 1 183 ? -1.288 3.602 11.597 1.00 80.75 183 TYR A N 1
ATOM 1477 C CA . TYR A 1 183 ? -1.901 3.187 12.861 1.00 80.75 183 TYR A CA 1
ATOM 1478 C C . TYR A 1 183 ? -2.644 4.325 13.583 1.00 80.75 183 TYR A C 1
ATOM 1480 O O . TYR A 1 183 ? -3.804 4.124 13.954 1.00 80.75 183 TYR A O 1
ATOM 1488 N N . PRO A 1 184 ? -2.067 5.532 13.738 1.00 84.31 184 PRO A N 1
ATOM 1489 C C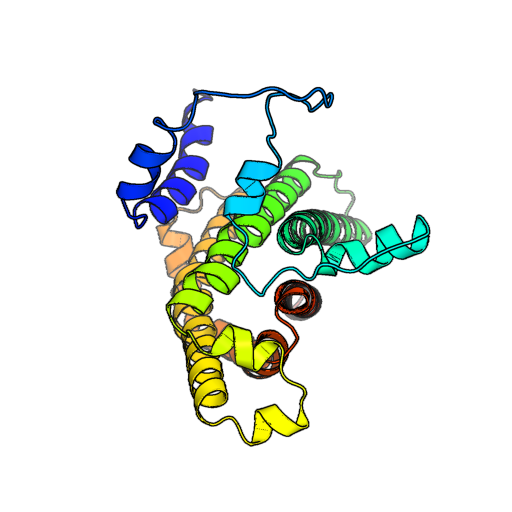A . PRO A 1 184 ? -2.788 6.694 14.261 1.00 84.31 184 PRO A CA 1
ATOM 1490 C C . PRO A 1 184 ? -4.103 7.005 13.531 1.00 84.31 184 PRO A C 1
ATOM 1492 O O . PRO A 1 184 ? -5.137 7.238 14.171 1.00 84.31 184 PRO A O 1
ATOM 1495 N N . VAL A 1 185 ? -4.089 6.975 12.193 1.00 82.31 185 VAL A N 1
ATOM 1496 C CA . VAL A 1 185 ? -5.284 7.203 11.366 1.00 82.31 185 VAL A CA 1
ATOM 1497 C C . VAL A 1 185 ? -6.296 6.076 11.565 1.00 82.31 185 VAL A C 1
ATOM 1499 O O . VAL A 1 185 ? -7.477 6.345 11.794 1.00 82.31 185 VAL A O 1
ATOM 1502 N N . PHE A 1 186 ? -5.842 4.823 11.556 1.00 80.81 186 PHE A N 1
ATOM 1503 C CA . PHE A 1 186 ? -6.674 3.643 11.765 1.00 80.81 186 PHE A CA 1
ATOM 1504 C C . PHE A 1 186 ? -7.393 3.676 13.119 1.00 80.81 186 PHE A C 1
ATOM 1506 O O . PHE A 1 186 ? -8.615 3.528 13.167 1.00 80.81 186 PHE A O 1
ATOM 1513 N N . TYR A 1 187 ? -6.674 3.927 14.217 1.00 75.88 187 TYR A N 1
ATOM 1514 C CA . TYR A 1 187 ? -7.258 3.994 15.561 1.00 75.88 187 TYR A CA 1
ATOM 1515 C C . TYR A 1 187 ? -8.256 5.151 15.708 1.00 75.88 187 TYR A C 1
ATOM 1517 O O . TYR A 1 187 ? -9.311 4.989 16.326 1.00 75.88 187 TYR A O 1
ATOM 1525 N N . THR A 1 188 ? -7.982 6.290 15.069 1.00 79.00 188 THR A N 1
ATOM 1526 C CA . THR A 1 188 ? -8.910 7.429 15.036 1.00 79.00 188 THR A CA 1
ATOM 1527 C C . THR A 1 188 ? -10.192 7.092 14.262 1.00 79.00 188 THR A C 1
ATOM 1529 O O . THR A 1 188 ? -11.299 7.367 14.728 1.00 79.00 188 THR A O 1
ATOM 1532 N N . LEU A 1 189 ? -10.072 6.453 13.093 1.00 73.75 189 LEU A N 1
ATOM 1533 C CA . LEU A 1 189 ? -11.220 6.058 12.269 1.00 73.75 189 LEU A CA 1
ATOM 1534 C C . LEU A 1 189 ? -12.038 4.927 12.900 1.00 73.75 189 LEU A C 1
ATOM 1536 O O . LEU A 1 189 ? -13.267 4.949 12.818 1.00 73.75 189 LEU A O 1
ATOM 1540 N N . LYS A 1 190 ? -11.385 3.974 13.573 1.00 71.75 190 LYS A N 1
ATOM 1541 C CA . LYS A 1 190 ? -12.050 2.884 14.299 1.00 71.75 190 LYS A CA 1
ATOM 1542 C C . LYS A 1 190 ? -13.046 3.434 15.320 1.00 71.75 190 LYS A C 1
ATOM 1544 O O . LYS A 1 190 ? -14.204 3.018 15.328 1.00 71.75 190 LYS A O 1
ATOM 1549 N N . GLY A 1 191 ? -12.623 4.417 16.115 1.00 69.25 191 GLY A N 1
ATOM 1550 C CA . GLY A 1 191 ? -13.485 5.065 17.101 1.00 69.25 191 GLY A CA 1
ATOM 1551 C C . GLY A 1 191 ? -14.697 5.776 16.487 1.00 69.25 191 GLY A C 1
ATOM 1552 O O . GLY A 1 191 ? -15.802 5.690 17.024 1.00 69.25 191 GLY A O 1
ATOM 1553 N N . LEU A 1 192 ? -14.516 6.406 15.320 1.00 67.81 192 LEU A N 1
ATOM 1554 C CA . LEU A 1 192 ? -15.598 7.061 14.576 1.00 67.81 192 LEU A CA 1
ATOM 1555 C C . LEU A 1 192 ? -16.613 6.061 13.999 1.00 67.81 192 LEU A C 1
ATOM 1557 O O . LEU A 1 192 ? -17.816 6.327 14.014 1.00 67.81 192 LEU A O 1
ATOM 1561 N N . ILE A 1 193 ? -16.146 4.918 13.488 1.00 66.31 193 ILE A N 1
ATOM 1562 C CA . ILE A 1 193 ? -16.999 3.886 12.878 1.00 66.31 193 ILE A CA 1
ATOM 1563 C C . ILE A 1 193 ? -17.801 3.126 13.940 1.00 66.31 193 ILE A C 1
ATOM 1565 O O . ILE A 1 193 ? -18.964 2.802 13.710 1.00 66.31 193 ILE A O 1
ATOM 1569 N N . GLN A 1 194 ? -17.228 2.887 15.121 1.00 67.06 194 GLN A N 1
ATOM 1570 C CA . GLN A 1 194 ? -17.897 2.187 16.226 1.00 67.06 194 GLN A CA 1
ATOM 1571 C C . GLN A 1 194 ? -18.935 3.053 16.971 1.00 67.06 194 GLN A C 1
ATOM 1573 O O . GLN A 1 194 ? -19.477 2.636 17.992 1.00 67.06 194 GLN A O 1
ATOM 1578 N N . GLY A 1 195 ? -19.252 4.249 16.459 1.00 58.91 195 GLY A N 1
ATOM 1579 C CA . GLY A 1 195 ? -20.300 5.119 17.001 1.00 58.91 195 GLY A CA 1
ATOM 1580 C C . GLY A 1 195 ? -19.912 5.861 18.283 1.00 58.91 195 GLY A C 1
ATOM 1581 O O . GLY A 1 195 ? -20.751 6.554 18.861 1.00 58.91 195 GLY A O 1
ATOM 1582 N N . GLY A 1 196 ? -18.654 5.756 18.717 1.00 59.38 196 GLY A N 1
ATOM 1583 C CA . GLY A 1 196 ? -18.125 6.519 19.839 1.00 59.38 196 GLY A CA 1
ATOM 1584 C C . GLY A 1 196 ? -17.812 7.963 19.442 1.00 59.38 196 GLY A C 1
ATOM 1585 O O . GLY A 1 196 ? -17.393 8.249 18.320 1.00 59.38 196 GLY A O 1
ATOM 1586 N N . ARG A 1 197 ? -17.957 8.901 20.385 1.00 57.84 197 ARG A N 1
ATOM 1587 C CA . ARG A 1 197 ? -17.317 10.225 20.294 1.00 57.84 197 ARG A CA 1
ATOM 1588 C C . ARG A 1 197 ? -15.836 10.088 20.643 1.00 57.84 197 ARG A C 1
ATOM 1590 O O . ARG A 1 197 ? -15.380 10.717 21.587 1.00 57.84 197 ARG A O 1
ATOM 1597 N N . VAL A 1 198 ? -15.118 9.231 19.924 1.00 62.50 198 VAL A N 1
ATOM 1598 C CA . VAL A 1 198 ? -13.699 9.032 20.202 1.00 62.50 198 VAL A CA 1
ATOM 1599 C C . VAL A 1 198 ? -12.960 10.271 19.730 1.00 62.50 198 VAL A C 1
ATOM 1601 O O . VAL A 1 198 ? -12.999 10.625 18.547 1.00 62.50 198 VAL A O 1
ATOM 1604 N N . SER A 1 199 ? -12.352 10.983 20.672 1.00 76.62 199 SER A N 1
ATOM 1605 C CA . SER A 1 199 ? -11.477 12.098 20.325 1.00 76.62 199 SER A CA 1
ATOM 1606 C C . SER A 1 199 ? -10.214 11.556 19.650 1.00 76.62 199 SER A C 1
ATOM 1608 O O . SER A 1 199 ? -9.773 10.445 19.938 1.00 76.62 199 SER A O 1
ATOM 1610 N N . VAL A 1 200 ? -9.588 12.338 18.764 1.00 77.31 200 VAL A N 1
ATOM 1611 C CA . VAL A 1 200 ? -8.290 11.961 18.161 1.00 77.31 200 VAL A CA 1
ATOM 1612 C C . VAL A 1 200 ? -7.274 11.591 19.252 1.00 77.31 200 VAL A C 1
ATOM 1614 O O . VAL A 1 200 ? -6.502 10.651 19.102 1.00 77.31 200 VAL A O 1
ATOM 1617 N N . VAL A 1 201 ? -7.336 12.282 20.394 1.00 82.62 201 VAL A N 1
ATOM 1618 C CA . VAL A 1 201 ? -6.487 12.033 21.565 1.00 82.62 201 VAL A CA 1
ATOM 1619 C C . VAL A 1 201 ? -6.706 10.633 22.140 1.00 82.62 201 VAL A C 1
ATOM 1621 O O . VAL A 1 201 ? -5.735 9.938 22.418 1.00 82.62 201 VAL A O 1
ATOM 1624 N N . GLU A 1 202 ? -7.954 10.192 22.287 1.00 80.62 202 GLU A N 1
ATOM 1625 C CA . GLU A 1 202 ? -8.273 8.847 22.785 1.00 80.62 202 GLU A CA 1
ATOM 1626 C C . GLU A 1 202 ? -7.790 7.754 21.824 1.00 80.62 202 GLU A C 1
ATOM 1628 O O . GLU A 1 202 ? -7.231 6.753 22.274 1.00 80.62 202 GLU A O 1
ATOM 1633 N N . GLY A 1 203 ? -7.932 7.964 20.510 1.00 78.94 203 GLY A N 1
ATOM 1634 C CA . GLY A 1 203 ? -7.394 7.048 19.499 1.00 78.94 203 GLY A CA 1
ATOM 1635 C C . GLY A 1 203 ? -5.871 6.910 19.592 1.00 78.94 203 GLY A C 1
ATOM 1636 O O . GLY A 1 203 ? -5.343 5.798 19.614 1.00 78.94 203 GLY A O 1
ATOM 1637 N N . LEU A 1 204 ? -5.160 8.032 19.737 1.00 84.06 204 LEU A N 1
ATOM 1638 C CA . LEU A 1 204 ? -3.705 8.041 19.912 1.00 84.06 204 LEU A CA 1
ATOM 1639 C C . LEU A 1 204 ? -3.265 7.403 21.237 1.00 84.06 204 LEU A C 1
ATOM 1641 O O . LEU A 1 204 ? -2.275 6.676 21.267 1.00 84.06 204 LEU A O 1
ATOM 1645 N N . GLN A 1 205 ? -3.999 7.630 22.328 1.00 85.69 205 GLN A N 1
ATOM 1646 C CA . GLN A 1 205 ? -3.725 6.985 23.616 1.00 85.69 205 GLN A CA 1
ATOM 1647 C C . GLN A 1 205 ? -3.933 5.471 23.551 1.00 85.69 205 GLN A C 1
ATOM 1649 O O . GLN A 1 205 ? -3.160 4.721 24.147 1.00 85.69 205 GLN A O 1
ATOM 1654 N N . GLN A 1 206 ? -4.957 5.007 22.831 1.00 79.12 206 GLN A N 1
ATOM 1655 C CA . GLN A 1 206 ? -5.191 3.579 22.634 1.00 79.12 206 GLN A CA 1
ATOM 1656 C C . GLN A 1 206 ? -4.064 2.933 21.825 1.00 79.12 206 GLN A C 1
ATOM 1658 O O . GLN A 1 206 ? -3.602 1.853 22.200 1.00 79.12 206 GLN A O 1
ATOM 1663 N N . TYR A 1 207 ? -3.593 3.612 20.776 1.00 83.44 207 TYR A N 1
ATOM 1664 C CA . TYR A 1 207 ? -2.434 3.170 20.008 1.00 83.44 207 TYR A CA 1
ATOM 1665 C C . TYR A 1 207 ? -1.170 3.113 20.875 1.00 83.44 207 TYR A C 1
ATOM 1667 O O . TYR A 1 207 ? -0.498 2.089 20.899 1.00 83.44 207 TYR A O 1
ATOM 1675 N N . ALA A 1 208 ? -0.892 4.153 21.668 1.00 86.31 208 ALA A N 1
ATOM 1676 C CA . ALA A 1 208 ? 0.280 4.195 22.544 1.00 86.31 208 ALA A CA 1
ATOM 1677 C C . ALA A 1 208 ? 0.332 3.023 23.543 1.00 86.31 208 ALA A C 1
ATOM 1679 O O . ALA A 1 208 ? 1.413 2.536 23.864 1.00 86.31 208 ALA A O 1
ATOM 1680 N N . ARG A 1 209 ? -0.827 2.537 24.013 1.00 84.00 209 ARG A N 1
ATOM 1681 C CA . ARG A 1 209 ? -0.910 1.385 24.930 1.00 84.00 209 ARG A CA 1
ATOM 1682 C C . ARG A 1 209 ? -0.566 0.050 24.272 1.00 84.00 209 ARG A C 1
ATOM 1684 O O . ARG A 1 209 ? -0.016 -0.809 24.946 1.00 84.00 209 ARG A O 1
ATOM 1691 N N . HIS A 1 210 ? -0.877 -0.112 22.988 1.00 80.88 210 HIS A N 1
ATOM 1692 C CA . HIS A 1 210 ? -0.642 -1.352 22.233 1.00 80.88 210 HIS A CA 1
ATOM 1693 C C . HIS A 1 210 ? 0.515 -1.212 21.240 1.00 80.88 210 HIS A C 1
ATOM 1695 O O . HIS A 1 210 ? 0.681 -2.048 20.358 1.00 80.88 210 HIS A O 1
ATOM 1701 N N . PHE A 1 211 ? 1.312 -0.149 21.373 1.00 85.25 211 PHE A N 1
ATOM 1702 C CA . PHE A 1 211 ? 2.299 0.256 20.381 1.00 85.25 211 PHE A CA 1
ATOM 1703 C C . PHE A 1 211 ? 3.269 -0.875 20.035 1.00 85.25 211 PHE A C 1
ATOM 1705 O O . PHE A 1 211 ? 3.517 -1.137 18.865 1.00 85.25 211 PHE A O 1
ATOM 1712 N N . THR A 1 212 ? 3.822 -1.556 21.035 1.00 85.31 212 THR A N 1
ATOM 1713 C CA . THR A 1 212 ? 4.816 -2.610 20.808 1.00 85.31 212 THR A CA 1
ATOM 1714 C C . THR A 1 212 ? 4.197 -3.859 20.194 1.00 85.31 212 THR A C 1
ATOM 1716 O O . THR A 1 212 ? 4.734 -4.378 19.224 1.00 85.31 212 THR A O 1
ATOM 1719 N N . GLU A 1 213 ? 3.068 -4.328 20.725 1.00 84.25 213 GLU A N 1
ATOM 1720 C CA . GLU A 1 213 ? 2.395 -5.540 20.248 1.00 84.25 213 GLU A CA 1
ATOM 1721 C C . GLU A 1 213 ? 1.905 -5.380 18.804 1.00 84.25 213 GLU A C 1
ATOM 1723 O O . GLU A 1 213 ? 2.200 -6.218 17.952 1.00 84.25 213 GLU A O 1
ATOM 1728 N N . ASP A 1 214 ? 1.242 -4.262 18.500 1.00 81.06 214 ASP A N 1
ATOM 1729 C CA . ASP A 1 214 ? 0.702 -4.015 17.166 1.00 81.06 214 ASP A CA 1
ATOM 1730 C C . ASP A 1 214 ? 1.811 -3.809 16.128 1.00 81.06 214 ASP A C 1
ATOM 1732 O O . ASP A 1 214 ? 1.732 -4.389 15.045 1.00 81.06 214 ASP A O 1
ATOM 1736 N N . ASN A 1 215 ? 2.862 -3.043 16.450 1.00 86.38 215 ASN A N 1
ATOM 1737 C CA . ASN A 1 215 ? 3.960 -2.820 15.507 1.00 86.38 215 ASN A CA 1
ATOM 1738 C C . ASN A 1 215 ? 4.812 -4.078 15.302 1.00 86.38 215 ASN A C 1
ATOM 1740 O O . ASN A 1 215 ? 5.203 -4.351 14.175 1.00 86.38 215 ASN A O 1
ATOM 1744 N N . LEU A 1 216 ? 5.061 -4.892 16.334 1.00 88.50 216 LEU A N 1
ATOM 1745 C CA . LEU A 1 216 ? 5.794 -6.151 16.151 1.00 88.50 216 LEU A CA 1
ATOM 1746 C C . LEU A 1 216 ? 5.027 -7.129 15.254 1.00 88.50 216 LEU A C 1
ATOM 1748 O O . LEU A 1 216 ? 5.632 -7.764 14.391 1.00 88.50 216 LEU A O 1
ATOM 1752 N N . LEU A 1 217 ? 3.703 -7.222 15.417 1.00 84.81 217 LEU A N 1
ATOM 1753 C CA . LEU A 1 217 ? 2.864 -8.050 14.551 1.00 84.81 217 LEU A CA 1
ATOM 1754 C C . LEU A 1 217 ? 2.836 -7.529 13.110 1.00 84.81 217 LEU A C 1
ATOM 1756 O O . LEU A 1 217 ? 2.919 -8.331 12.181 1.00 84.81 217 LEU A O 1
ATOM 1760 N N . VAL A 1 218 ? 2.752 -6.207 12.915 1.00 84.62 218 VAL A N 1
ATOM 1761 C CA . VAL A 1 218 ? 2.794 -5.613 11.570 1.00 84.62 218 VAL A CA 1
ATOM 1762 C C . VAL A 1 218 ? 4.145 -5.873 10.919 1.00 84.62 218 VAL A C 1
ATOM 1764 O O . VAL A 1 218 ? 4.182 -6.371 9.800 1.00 84.62 218 VAL A O 1
ATOM 1767 N N . TRP A 1 219 ? 5.250 -5.630 11.628 1.00 89.62 219 TRP A N 1
ATOM 1768 C CA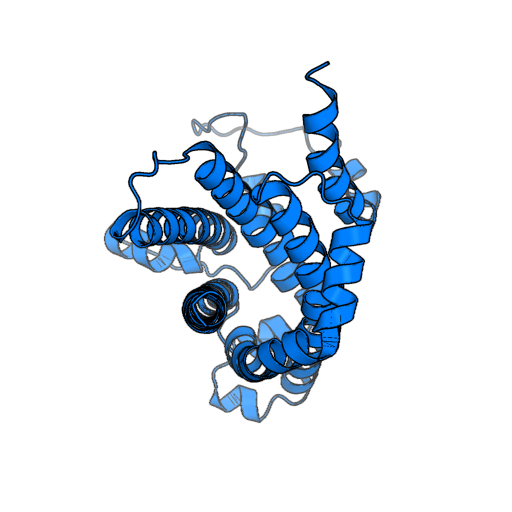 . TRP A 1 219 ? 6.600 -5.790 11.091 1.00 89.62 219 TRP A CA 1
ATOM 1769 C C . TRP A 1 219 ? 6.905 -7.243 10.743 1.00 89.62 219 TRP A C 1
ATOM 1771 O O . TRP A 1 219 ? 7.557 -7.497 9.737 1.00 89.62 219 TRP A O 1
ATOM 1781 N N . ALA A 1 220 ? 6.391 -8.209 11.509 1.00 89.44 220 ALA A N 1
ATOM 1782 C CA . ALA A 1 220 ? 6.576 -9.630 11.213 1.00 89.44 220 ALA A CA 1
ATOM 1783 C C . ALA A 1 220 ? 6.019 -10.045 9.838 1.00 89.44 220 ALA A C 1
ATOM 1785 O O . ALA A 1 220 ? 6.480 -11.027 9.260 1.00 89.44 220 ALA A O 1
ATOM 1786 N N . ILE A 1 221 ? 5.040 -9.307 9.311 1.00 88.31 221 ILE A N 1
ATOM 1787 C CA . ILE A 1 221 ? 4.353 -9.625 8.051 1.00 88.31 221 ILE A CA 1
ATOM 1788 C C . ILE A 1 221 ? 4.764 -8.662 6.951 1.00 88.31 221 ILE A C 1
ATOM 1790 O O . ILE A 1 221 ? 5.004 -9.080 5.821 1.00 88.31 221 ILE A O 1
ATOM 1794 N N . TRP A 1 222 ? 4.861 -7.380 7.283 1.00 90.25 222 TRP A N 1
ATOM 1795 C CA . TRP A 1 222 ? 5.155 -6.333 6.324 1.00 90.25 222 TRP A CA 1
ATOM 1796 C C . TRP A 1 222 ? 6.636 -6.216 6.017 1.00 90.25 222 TRP A C 1
ATOM 1798 O O . TRP A 1 222 ? 6.944 -5.996 4.864 1.00 90.25 222 TRP A O 1
ATOM 1808 N N . LEU A 1 223 ? 7.571 -6.512 6.927 1.00 92.88 223 LEU A N 1
ATOM 1809 C CA . LEU A 1 223 ? 8.986 -6.569 6.530 1.00 92.88 223 LEU A CA 1
ATOM 1810 C C . LEU A 1 223 ? 9.246 -7.593 5.406 1.00 92.88 223 LEU A C 1
ATOM 1812 O O . LEU A 1 223 ? 9.840 -7.211 4.398 1.00 92.88 223 LEU A O 1
ATOM 1816 N N . PRO A 1 224 ? 8.803 -8.867 5.499 1.00 93.69 224 PRO A N 1
ATOM 1817 C CA . PRO A 1 224 ? 8.947 -9.794 4.377 1.00 93.69 224 PRO A CA 1
ATOM 1818 C C . PRO A 1 224 ? 8.002 -9.461 3.214 1.00 93.69 224 PRO A C 1
ATOM 1820 O O . PRO A 1 224 ? 8.367 -9.662 2.057 1.00 93.69 224 PRO A O 1
ATOM 1823 N N . GLY A 1 225 ? 6.804 -8.938 3.496 1.00 93.50 225 GLY A N 1
ATOM 1824 C CA . GLY A 1 225 ? 5.854 -8.512 2.471 1.00 93.50 225 GLY A CA 1
ATOM 1825 C C . GLY A 1 225 ? 6.399 -7.387 1.591 1.00 93.50 225 GLY A C 1
ATOM 1826 O O . GLY A 1 225 ? 6.300 -7.467 0.371 1.00 93.50 225 GLY A O 1
ATOM 1827 N N . ASP A 1 226 ? 7.052 -6.400 2.191 1.00 93.88 226 ASP A N 1
ATOM 1828 C CA . ASP A 1 226 ? 7.613 -5.224 1.534 1.00 93.88 226 ASP A CA 1
ATOM 1829 C C . ASP A 1 226 ? 8.811 -5.574 0.666 1.00 93.88 226 ASP A C 1
ATOM 1831 O O . ASP A 1 226 ? 8.966 -5.009 -0.414 1.00 93.88 226 ASP A O 1
ATOM 1835 N N . VAL A 1 227 ? 9.616 -6.564 1.069 1.00 94.69 227 VAL A N 1
ATOM 1836 C CA . VAL A 1 227 ? 10.639 -7.132 0.179 1.00 94.69 227 VAL A CA 1
ATOM 1837 C C . VAL A 1 227 ? 9.983 -7.613 -1.115 1.00 94.69 227 VAL A C 1
ATOM 1839 O O . VAL A 1 227 ? 10.441 -7.269 -2.197 1.00 94.69 227 VAL A O 1
ATOM 1842 N N . ILE A 1 228 ? 8.871 -8.345 -1.033 1.00 94.69 228 ILE A N 1
ATOM 1843 C CA . ILE A 1 228 ? 8.168 -8.832 -2.226 1.00 94.69 228 ILE A CA 1
ATOM 1844 C C . ILE A 1 228 ? 7.543 -7.662 -3.001 1.00 94.69 228 ILE A C 1
ATOM 1846 O O . ILE A 1 228 ? 7.738 -7.551 -4.209 1.00 94.69 228 ILE A O 1
ATOM 1850 N N . VAL A 1 229 ? 6.812 -6.777 -2.321 1.00 94.62 229 VAL A N 1
ATOM 1851 C CA . VAL A 1 229 ? 6.081 -5.648 -2.924 1.00 94.62 229 VAL A CA 1
ATOM 1852 C C . VAL A 1 229 ? 7.019 -4.693 -3.656 1.00 94.62 229 VAL A C 1
ATOM 1854 O O . VAL A 1 229 ? 6.726 -4.268 -4.773 1.00 94.62 229 VAL A O 1
ATOM 1857 N N . PHE A 1 230 ? 8.162 -4.353 -3.071 1.00 93.56 230 PHE A N 1
ATOM 1858 C CA . PHE A 1 230 ? 9.096 -3.417 -3.688 1.00 93.56 230 PHE A CA 1
ATOM 1859 C C . PHE A 1 230 ? 10.014 -4.077 -4.723 1.00 93.56 230 PHE A C 1
ATOM 1861 O O . PHE A 1 230 ? 10.551 -3.364 -5.576 1.00 93.56 230 PHE A O 1
ATOM 1868 N N . SER A 1 231 ? 10.137 -5.408 -4.710 1.00 93.44 231 SER A N 1
ATOM 1869 C CA . SER A 1 231 ? 10.881 -6.174 -5.713 1.00 93.44 231 SER A CA 1
ATOM 1870 C C . SER A 1 231 ? 10.046 -6.656 -6.902 1.00 93.44 231 SER A C 1
ATOM 1872 O O . SER A 1 231 ? 10.634 -7.141 -7.863 1.00 93.44 231 SER A O 1
ATOM 1874 N N . VAL A 1 232 ? 8.717 -6.546 -6.910 1.00 93.94 232 VAL A N 1
ATOM 1875 C CA . VAL A 1 232 ? 7.929 -6.813 -8.132 1.00 93.94 232 VAL A CA 1
ATOM 1876 C C . VAL A 1 232 ? 7.986 -5.634 -9.118 1.00 93.94 232 VAL A C 1
ATOM 1878 O O . VAL A 1 232 ? 8.304 -4.515 -8.702 1.00 93.94 232 VAL A O 1
ATOM 1881 N N . PRO A 1 233 ? 7.645 -5.848 -10.408 1.00 92.81 233 PRO A N 1
ATOM 1882 C CA . PRO A 1 233 ? 7.509 -4.768 -11.382 1.00 92.81 233 PRO A CA 1
ATOM 1883 C C . PRO A 1 233 ? 6.631 -3.629 -10.874 1.00 92.81 233 PRO A C 1
ATOM 1885 O O . PRO A 1 233 ? 5.647 -3.848 -10.159 1.00 92.81 233 PRO A O 1
ATOM 1888 N N . MET A 1 234 ? 6.968 -2.403 -11.270 1.00 89.94 234 MET A N 1
ATOM 1889 C CA . MET A 1 234 ? 6.390 -1.201 -10.671 1.00 89.94 234 MET A CA 1
ATOM 1890 C C . MET A 1 234 ? 4.860 -1.122 -10.820 1.00 89.94 234 MET A C 1
ATOM 1892 O O . MET A 1 234 ? 4.166 -0.733 -9.882 1.00 89.94 234 MET A O 1
ATOM 1896 N N . TRP A 1 235 ? 4.316 -1.567 -11.955 1.00 90.31 235 TRP A N 1
ATOM 1897 C CA . TRP A 1 235 ? 2.869 -1.638 -12.188 1.00 90.31 235 TRP A CA 1
ATOM 1898 C C . TRP A 1 235 ? 2.152 -2.645 -11.268 1.00 90.31 235 TRP A C 1
ATOM 1900 O O . TRP A 1 235 ? 0.978 -2.467 -10.941 1.00 90.31 235 TRP A O 1
ATOM 1910 N N . LEU A 1 236 ? 2.849 -3.702 -10.835 1.00 91.81 236 LEU A N 1
ATOM 1911 C CA . LEU A 1 236 ? 2.293 -4.808 -10.050 1.00 91.81 236 LEU A CA 1
ATOM 1912 C C . LEU A 1 236 ? 2.392 -4.557 -8.537 1.00 91.81 236 LEU A C 1
ATOM 1914 O O . LEU A 1 236 ? 1.619 -5.126 -7.765 1.00 91.81 236 LEU A O 1
ATOM 1918 N N . ARG A 1 237 ? 3.303 -3.675 -8.112 1.00 91.75 237 ARG A N 1
ATOM 1919 C CA . ARG A 1 237 ? 3.569 -3.309 -6.711 1.00 91.75 237 ARG A CA 1
ATOM 1920 C C . ARG A 1 237 ? 2.298 -3.101 -5.891 1.00 91.75 237 ARG A C 1
ATOM 1922 O O . ARG A 1 237 ? 2.088 -3.782 -4.889 1.00 91.75 237 ARG A O 1
ATOM 1929 N N . MET A 1 238 ? 1.419 -2.207 -6.344 1.00 91.38 238 MET A N 1
ATOM 1930 C CA . MET A 1 238 ? 0.189 -1.878 -5.617 1.00 91.38 238 MET A CA 1
ATOM 1931 C C . MET A 1 238 ? -0.787 -3.055 -5.541 1.00 91.38 238 MET A C 1
ATOM 1933 O O . MET A 1 238 ? -1.461 -3.240 -4.531 1.00 91.38 238 MET A O 1
ATOM 1937 N N . LEU A 1 239 ? -0.853 -3.887 -6.580 1.00 91.81 239 LEU A N 1
ATOM 1938 C CA . LEU A 1 239 ? -1.704 -5.076 -6.583 1.00 91.81 239 LEU A CA 1
ATOM 1939 C C . LEU A 1 239 ? -1.215 -6.127 -5.584 1.00 91.81 239 LEU A C 1
ATOM 1941 O O . LEU A 1 239 ? -2.030 -6.680 -4.844 1.00 91.81 239 LEU A O 1
ATOM 1945 N N . VAL A 1 240 ? 0.098 -6.373 -5.524 1.00 93.44 240 VAL A N 1
ATOM 1946 C CA . VAL A 1 240 ? 0.683 -7.276 -4.518 1.00 93.44 240 VAL A CA 1
ATOM 1947 C C . VAL A 1 240 ? 0.456 -6.726 -3.116 1.00 93.44 240 VAL A C 1
ATOM 1949 O O . VAL A 1 240 ? 0.008 -7.473 -2.246 1.00 93.44 240 VAL A O 1
ATOM 1952 N N . ASN A 1 241 ? 0.667 -5.421 -2.919 1.00 92.62 241 ASN A N 1
ATOM 1953 C CA . ASN A 1 241 ? 0.389 -4.743 -1.656 1.00 92.62 241 ASN A CA 1
ATOM 1954 C C . ASN A 1 241 ? -1.062 -4.982 -1.206 1.00 92.62 241 ASN A C 1
ATOM 1956 O O . ASN A 1 241 ? -1.303 -5.462 -0.099 1.00 92.62 241 ASN A O 1
ATOM 1960 N N . HIS A 1 242 ? -2.040 -4.778 -2.099 1.00 91.19 242 HIS A N 1
ATOM 1961 C CA . HIS A 1 242 ? -3.451 -5.051 -1.799 1.00 91.19 242 HIS A CA 1
ATOM 1962 C C . HIS A 1 242 ? -3.727 -6.507 -1.449 1.00 91.19 242 HIS A C 1
ATOM 1964 O O . HIS A 1 242 ? -4.545 -6.755 -0.560 1.00 91.19 242 HIS A O 1
ATOM 1970 N N . GLY A 1 243 ? -3.064 -7.449 -2.123 1.00 90.44 243 GLY A N 1
ATOM 1971 C CA . GLY A 1 243 ? -3.166 -8.877 -1.836 1.00 90.44 243 GLY A CA 1
ATOM 1972 C C . GLY A 1 243 ? -2.685 -9.218 -0.425 1.00 90.44 243 GLY A C 1
ATOM 1973 O O . GLY A 1 243 ? -3.416 -9.853 0.341 1.00 90.44 243 GLY A O 1
ATOM 1974 N N . ILE A 1 244 ? -1.502 -8.728 -0.044 1.00 90.06 244 ILE A N 1
ATOM 1975 C CA . ILE A 1 244 ? -0.940 -8.926 1.300 1.00 90.06 244 ILE A CA 1
ATOM 1976 C C . ILE A 1 244 ? -1.815 -8.234 2.350 1.00 90.06 244 ILE A C 1
ATOM 1978 O O . ILE A 1 244 ? -2.176 -8.859 3.349 1.00 90.06 244 ILE A O 1
ATOM 1982 N N . SER A 1 245 ? -2.258 -6.993 2.109 1.00 86.31 245 SER A N 1
ATOM 1983 C CA . SER A 1 245 ? -3.166 -6.291 3.025 1.00 86.31 245 SER A CA 1
ATOM 1984 C C . SER A 1 245 ? -4.485 -7.037 3.224 1.00 86.31 245 SER A C 1
ATOM 1986 O O . SER A 1 245 ? -5.041 -7.031 4.323 1.00 86.31 245 SER A O 1
ATOM 1988 N N . PHE A 1 246 ? -5.028 -7.651 2.169 1.00 83.62 246 PHE A N 1
ATOM 1989 C CA . PHE A 1 246 ? -6.266 -8.419 2.260 1.00 83.62 246 PHE A CA 1
ATOM 1990 C C . PHE A 1 246 ? -6.079 -9.651 3.153 1.00 83.62 246 PHE A C 1
ATOM 1992 O O . PHE A 1 246 ? -6.868 -9.864 4.074 1.00 83.62 246 PHE A O 1
ATOM 1999 N N . MET A 1 247 ? -4.989 -10.399 2.953 1.00 82.75 247 MET A N 1
ATOM 2000 C CA . MET A 1 247 ? -4.605 -11.522 3.814 1.00 82.75 247 MET A CA 1
ATOM 2001 C C . MET A 1 247 ? -4.417 -11.085 5.272 1.00 82.75 247 MET A C 1
ATOM 2003 O O . MET A 1 247 ? -4.985 -11.700 6.174 1.00 82.75 247 MET A O 1
ATOM 2007 N N . TRP A 1 248 ? -3.686 -9.992 5.504 1.00 81.00 248 TRP A N 1
ATOM 2008 C CA . TRP A 1 248 ? -3.485 -9.420 6.836 1.00 81.00 248 TRP A CA 1
ATOM 2009 C C . TRP A 1 248 ? -4.807 -9.058 7.512 1.00 81.00 248 TRP A C 1
ATOM 2011 O O . TRP A 1 248 ? -5.029 -9.403 8.670 1.00 81.00 248 TRP A O 1
ATOM 2021 N N . THR A 1 249 ? -5.721 -8.421 6.778 1.00 74.50 249 THR A N 1
ATOM 2022 C CA . THR A 1 249 ? -7.039 -8.034 7.298 1.00 74.50 249 THR A CA 1
ATOM 2023 C C . THR A 1 249 ? -7.853 -9.258 7.718 1.00 74.50 249 THR A C 1
ATOM 2025 O O . THR A 1 249 ? -8.468 -9.249 8.784 1.00 74.50 249 THR A O 1
ATOM 2028 N N . MET A 1 250 ? -7.832 -10.330 6.918 1.00 71.12 250 MET A N 1
ATOM 2029 C CA . MET A 1 250 ? -8.490 -11.591 7.274 1.00 71.12 250 MET A CA 1
ATOM 2030 C C . MET A 1 250 ? -7.862 -12.222 8.522 1.00 71.12 250 MET A C 1
ATOM 2032 O O . MET A 1 250 ? -8.586 -12.630 9.429 1.00 71.12 250 MET A O 1
ATOM 2036 N N . MET A 1 251 ? -6.530 -12.246 8.608 1.00 70.81 251 MET A N 1
ATOM 2037 C CA . MET A 1 251 ? -5.824 -12.807 9.760 1.00 70.81 251 MET A CA 1
ATOM 2038 C C . MET A 1 251 ? -6.087 -12.011 11.043 1.00 70.81 251 MET A C 1
ATOM 2040 O O . MET A 1 251 ? -6.379 -12.601 12.079 1.00 70.81 251 MET A O 1
ATOM 2044 N N . LEU A 1 252 ? -6.063 -10.678 10.977 1.00 68.06 252 LEU A N 1
ATOM 2045 C CA . LEU A 1 252 ? -6.435 -9.812 12.097 1.00 68.06 252 LEU A CA 1
ATOM 2046 C C . LEU A 1 252 ? -7.876 -10.046 12.546 1.00 68.06 252 LEU A C 1
ATOM 2048 O O . LEU A 1 252 ? -8.142 -10.069 13.747 1.00 68.06 252 LEU A O 1
ATOM 2052 N N . SER A 1 253 ? -8.801 -10.213 11.597 1.00 64.25 253 SER A N 1
ATOM 2053 C CA . SER A 1 253 ? -10.199 -10.504 11.912 1.00 64.25 253 SER A CA 1
ATOM 2054 C C . SER A 1 253 ? -10.350 -11.835 12.649 1.00 64.25 253 SER A C 1
ATOM 2056 O O . SER A 1 253 ? -11.187 -11.928 13.542 1.00 64.25 253 SER A O 1
ATOM 2058 N N . TYR A 1 254 ? -9.548 -12.844 12.302 1.00 64.94 254 TYR A N 1
ATOM 2059 C CA . TYR A 1 254 ? -9.532 -14.136 12.988 1.00 64.94 254 TYR A CA 1
ATOM 2060 C C . TYR A 1 254 ? -8.919 -14.021 14.393 1.00 64.94 254 TYR A C 1
ATOM 2062 O O . TYR A 1 254 ? -9.571 -14.340 15.383 1.00 64.94 254 TYR A O 1
ATOM 2070 N N . LEU A 1 255 ? -7.703 -13.470 14.498 1.00 62.88 255 LEU A N 1
ATOM 2071 C CA . LEU A 1 255 ? -6.963 -13.366 15.762 1.00 62.88 255 LEU A CA 1
ATOM 2072 C C . LEU A 1 255 ? -7.680 -12.503 16.809 1.00 62.88 255 LEU A C 1
ATOM 2074 O O . LEU A 1 255 ? -7.665 -12.830 17.991 1.00 62.88 255 LEU A O 1
ATOM 2078 N N . ARG A 1 256 ? -8.313 -11.398 16.393 1.00 58.31 256 ARG A N 1
ATOM 2079 C CA . ARG A 1 256 ? -9.024 -10.494 17.314 1.00 58.31 256 ARG A CA 1
ATOM 2080 C C . ARG A 1 256 ? -10.481 -10.892 17.550 1.00 58.31 256 ARG A C 1
ATOM 2082 O O . ARG A 1 256 ? -11.024 -10.525 18.585 1.00 58.31 256 ARG A O 1
ATOM 2089 N N . GLY A 1 257 ? -11.093 -11.664 16.649 1.00 50.28 257 GLY A N 1
ATOM 2090 C CA . GLY A 1 257 ? -12.414 -12.259 16.877 1.00 50.28 257 GLY A CA 1
ATOM 2091 C C . GLY A 1 257 ? -12.409 -13.318 17.986 1.00 50.28 257 GLY A C 1
ATOM 2092 O O . GLY A 1 257 ? -13.391 -13.452 18.712 1.00 50.28 257 GLY A O 1
ATOM 2093 N N . ASP A 1 258 ? -11.290 -14.021 18.175 1.00 35.19 258 ASP A N 1
ATOM 2094 C CA . ASP A 1 258 ? -11.116 -14.992 19.264 1.00 35.19 258 ASP A CA 1
ATOM 2095 C C . ASP A 1 258 ? -10.870 -14.338 20.635 1.00 35.19 258 ASP A C 1
ATOM 2097 O O . ASP A 1 258 ? -11.223 -14.914 21.663 1.00 35.19 258 ASP A O 1
ATOM 2101 N N . LEU A 1 259 ? -10.294 -13.130 20.670 1.00 35.41 259 LEU A N 1
ATOM 2102 C CA . LEU A 1 259 ? -10.013 -12.403 21.917 1.00 35.41 259 LEU A CA 1
ATOM 2103 C C . LEU A 1 259 ? -11.264 -11.781 22.555 1.00 35.41 259 LEU A C 1
ATOM 2105 O O . LEU A 1 259 ? -11.266 -11.555 23.757 1.00 35.41 259 LEU A O 1
ATOM 2109 N N . GLU A 1 260 ? -12.323 -11.519 21.784 1.00 35.06 260 GLU A N 1
ATOM 2110 C CA . GLU A 1 260 ? -13.616 -11.058 22.323 1.00 35.06 260 GLU A CA 1
ATOM 2111 C C . GLU A 1 260 ? -14.506 -12.217 22.822 1.00 35.06 260 GLU A C 1
ATOM 2113 O O . GLU A 1 260 ? -15.508 -11.969 23.490 1.00 35.06 260 GLU A O 1
ATOM 2118 N N . ASN A 1 261 ? -14.146 -13.474 22.523 1.00 32.53 261 ASN A N 1
ATOM 2119 C CA . ASN A 1 261 ? -14.889 -14.679 22.920 1.00 32.53 261 ASN A CA 1
ATOM 2120 C C . ASN A 1 261 ? -14.244 -15.458 24.088 1.00 32.53 261 ASN A C 1
ATOM 2122 O O . ASN A 1 261 ? -14.692 -16.564 24.402 1.00 32.53 261 ASN A O 1
ATOM 2126 N N . LYS A 1 262 ? -13.210 -14.905 24.730 1.00 28.72 262 LYS A N 1
ATOM 2127 C CA . LYS A 1 262 ? -12.606 -15.425 25.966 1.00 28.72 262 LYS A CA 1
ATOM 2128 C C . LYS A 1 262 ? -12.747 -14.410 27.089 1.00 28.72 262 LYS A C 1
ATOM 2130 O O . LYS A 1 262 ? -12.948 -14.865 28.235 1.00 28.72 262 LYS A O 1
#

Organism: Noctiluca scintillans (NCBI:txid2966)

InterPro domains:
  IPR007248 Mpv17/PMP22 [PTHR11266] (72-254)

pLDDT: mean 75.2, std 20.29, range [28.72, 95.69]

Radius of gyration: 20.67 Å; chains: 1; bounding box: 54×44×57 Å

Foldseek 3Di:
DPPPVVVPVVVVVVVVVVPPDPVPVVVVPPPPDDDDDDDDDDVPCDVVVVVVLDDPLQADDDDDDDPVRCVVNVLRHPLLVVQLVLLLCLQLVLLVVVQVVVVVPPPDDDDVVLSVVSSCCSNPCRRPVVSCVLGVVLCVVQVCLSVQQADDPVVNVVPPSNVVSLVVSLCCCLVPVVQPPVQLVVLQVVCVSVVHPQDSVNSVVVCVVCNVVVSVVCCVQSSVLSSVLSNHNSSCSSVSVSVSVSVVSVVCCVVVVVVVVD